Protein AF-0000000076760827 (afdb_homodimer)

Radius of gyration: 17.94 Å; Cα contacts (8 Å, |Δi|>4): 218; chains: 2; bounding box: 40×50×42 Å

Secondary structure (DSSP, 8-state):
-HHHHHHHHHHHHT--HHHHHHHHT--HHHHHHHHTTS-PPPHHHHHHHHHHHT--HHHHTT-----EEE-TT--HHHHHHHHHHHHHHHH-/-HHHHHHHHHHHHT--HHHHHHHHT--HHHHHHHHTTS-PPPHHHHHHHHHHHT--HHHHTTS----EEE-TT--HHHHHHHHHHHHHHHH-

Foldseek 3Di:
DLLCLLVVLCVVVVDALQVVCVLLVHHSVVNVCSNVVVDDDDPVSLVSVCVSSVHDSCSSVVNPPDDDDDPPPDDPVVVVVVVVVVVVVVVD/DLLCLLVVLCVVVVHALQVVCVLLVHHSVVNVCSNVVVDDDDPVSLVSVCVSSVFDSCSSVVVDVDTDHDPPPDDPVVVVVVVVVVVVVVVD

InterPro domains:
  IPR001387 Cro/C1-type, helix-turn-helix domain [PF01381] (6-60)
  IPR001387 Cro/C1-type, helix-turn-helix domain [PS50943] (6-60)
  IPR001387 Cro/C1-type, helix-turn-helix domain [SM00530] (5-60)
  IPR001387 Cro/C1-type, helix-turn-helix domain [cd00093] (4-60)
  IPR010982 Lambda repressor-like, DNA-binding domain superfamily [G3DSA:1.10.260.40] (1-63)
  IPR010982 Lambda repressor-like, DNA-binding domain superfamily [SSF47413] (2-65)

Solvent-accessible surface area (backbone atoms only — not comparable to full-atom values): 10083 Å² total; per-residue (Å²): 94,46,19,58,37,52,44,49,50,40,55,73,70,69,52,54,52,58,58,52,14,57,79,68,73,46,49,40,64,55,45,50,31,31,49,64,64,71,47,76,74,53,66,68,51,47,51,47,50,19,64,76,68,71,45,54,49,26,52,41,58,63,58,55,96,56,43,66,44,81,51,59,91,57,50,28,69,54,49,45,52,51,51,53,52,50,53,56,61,65,74,104,92,46,23,57,35,52,44,49,52,39,53,29,65,70,51,53,52,58,58,52,13,58,78,68,73,47,50,41,63,56,44,49,30,31,49,65,62,72,47,76,73,52,65,68,51,47,52,47,51,20,64,75,69,31,36,51,48,28,32,39,57,56,74,39,87,63,40,40,40,65,51,58,90,55,50,73,67,55,50,50,53,50,49,51,53,49,54,53,56,67,75,98

pLDDT: mean 93.83, std 5.13, range [68.88, 98.62]

Organism: NCBI:txid411473

Nearest PDB structures (foldseek):
  3jxc-assembly1_L  TM=9.108E-01  e=9.849E-05  Lederbergvirus P22
  1y7y-assembly1_A  TM=8.920E-01  e=2.776E-03  Aeromonas hydrophila
  6jq1-assembly1_A  TM=7.466E-01  e=1.843E-03  Deinococcus geothermalis DSM 11300
  2b5a-assembly1_A  TM=8.079E-01  e=6.305E-03  [Bacillus] caldolyticus
  3f52-assembly1_A  TM=7.668E-01  e=6.685E-03  Corynebacterium glutamicum

Sequence (184 aa):
MFDERIRELRHSLGINQVEFGKRLNVTKQCISNWENNNIMPSIDMLIRISKTFSVSADYLLGLENRQTLDVSGLSAEQILHLQALINDLKRNMFDERIRELRHSLGINQVEFGKRLNVTKQCISNWENNNIMPSIDMLIRISKTFSVSADYLLGLENRQTLDVSGLSAEQILHLQALINDLKRN

Structure (mmCIF, N/CA/C/O backbone):
data_AF-0000000076760827-model_v1
#
loop_
_entity.id
_entity.type
_entity.pdbx_description
1 polymer 'DNA-binding helix-turn-helix protein'
#
loop_
_atom_site.group_PDB
_atom_site.id
_atom_site.type_symbol
_atom_site.label_atom_id
_atom_site.label_alt_id
_atom_site.label_comp_id
_atom_site.label_asym_id
_atom_site.label_entity_id
_atom_site.label_seq_id
_atom_site.pdbx_PDB_ins_code
_atom_site.Cartn_x
_atom_site.Cartn_y
_atom_site.Cartn_z
_atom_site.occupancy
_atom_site.B_iso_or_equiv
_atom_site.auth_seq_id
_atom_site.auth_comp_id
_atom_site.auth_asym_id
_atom_site.auth_atom_id
_atom_site.pdbx_PDB_model_num
ATOM 1 N N . MET A 1 1 ? 1.204 -14.227 5.094 1 85.31 1 MET A N 1
ATOM 2 C CA . MET A 1 1 ? 0.351 -13.156 4.594 1 85.31 1 MET A CA 1
ATOM 3 C C . MET A 1 1 ? 0.282 -13.18 3.068 1 85.31 1 MET A C 1
ATOM 5 O O . MET A 1 1 ? -0.503 -13.93 2.49 1 85.31 1 MET A O 1
ATOM 9 N N . PHE A 1 2 ? 1.342 -12.812 2.23 1 95.12 2 PHE A N 1
ATOM 10 C CA . PHE A 1 2 ? 1.267 -12.828 0.773 1 95.12 2 PHE A CA 1
ATOM 11 C C . PHE A 1 2 ? 1.137 -14.258 0.254 1 95.12 2 PHE A C 1
ATOM 13 O O . PHE A 1 2 ? 0.352 -14.523 -0.659 1 95.12 2 PHE A O 1
ATOM 20 N N . ASP A 1 3 ? 1.844 -15.133 0.923 1 97.31 3 ASP A N 1
ATOM 21 C CA . ASP A 1 3 ? 1.882 -16.516 0.476 1 97.31 3 ASP A CA 1
ATOM 22 C C . ASP A 1 3 ? 0.491 -17.141 0.517 1 97.31 3 ASP A C 1
ATOM 24 O O . ASP A 1 3 ? 0.083 -17.828 -0.427 1 97.31 3 ASP A O 1
ATOM 28 N N . GLU A 1 4 ? -0.2 -16.891 1.572 1 96.81 4 GLU A N 1
ATOM 29 C CA . GLU A 1 4 ? -1.554 -17.406 1.722 1 96.81 4 GLU A CA 1
ATOM 30 C C . GLU A 1 4 ? -2.506 -16.781 0.707 1 96.81 4 GLU A C 1
ATOM 32 O O . GLU A 1 4 ? -3.32 -17.484 0.098 1 96.81 4 GLU A O 1
ATOM 37 N N . ARG A 1 5 ? -2.393 -15.531 0.449 1 97.12 5 ARG A N 1
ATOM 38 C CA . ARG A 1 5 ? -3.311 -14.797 -0.415 1 97.12 5 ARG A CA 1
ATOM 39 C C . ARG A 1 5 ? -3.119 -15.188 -1.876 1 97.12 5 ARG A C 1
ATOM 41 O O . ARG A 1 5 ? -4.094 -15.312 -2.623 1 97.12 5 ARG A O 1
ATOM 48 N N . ILE A 1 6 ? -1.844 -15.32 -2.242 1 98.12 6 ILE A N 1
ATOM 49 C CA . ILE A 1 6 ? -1.586 -15.68 -3.633 1 98.12 6 ILE A CA 1
ATOM 50 C C . ILE A 1 6 ? -2.088 -17.094 -3.898 1 98.12 6 ILE A C 1
ATOM 52 O O . ILE A 1 6 ? -2.574 -17.391 -4.992 1 98.12 6 ILE A O 1
ATOM 56 N N . ARG A 1 7 ? -1.907 -17.938 -2.902 1 98.06 7 ARG A N 1
ATOM 57 C CA . ARG A 1 7 ? -2.451 -19.281 -3.004 1 98.06 7 ARG A CA 1
ATOM 58 C C . ARG A 1 7 ? -3.973 -19.25 -3.121 1 98.06 7 ARG A C 1
ATOM 60 O O . ARG A 1 7 ? -4.547 -19.938 -3.975 1 98.06 7 ARG A O 1
ATOM 67 N N . GLU A 1 8 ? -4.566 -18.547 -2.289 1 97.88 8 GLU A N 1
ATOM 68 C CA . GLU A 1 8 ? -6.016 -18.391 -2.311 1 97.88 8 GLU A CA 1
ATOM 69 C C . GLU A 1 8 ? -6.496 -17.875 -3.662 1 97.88 8 GLU A C 1
ATOM 71 O O . GLU A 1 8 ? -7.508 -18.328 -4.191 1 97.88 8 GLU A O 1
ATOM 76 N N . LEU A 1 9 ? -5.805 -16.906 -4.184 1 97.75 9 LEU A N 1
ATOM 77 C CA . LEU A 1 9 ? -6.125 -16.344 -5.492 1 97.75 9 LEU A CA 1
ATOM 78 C C . LEU A 1 9 ? -6.055 -17.422 -6.574 1 97.75 9 LEU A C 1
ATOM 80 O O . LEU A 1 9 ? -6.996 -17.578 -7.355 1 97.75 9 LEU A O 1
ATOM 84 N N . ARG A 1 10 ? -4.957 -18.078 -6.527 1 98.38 10 ARG A N 1
ATOM 85 C CA . ARG A 1 10 ? -4.805 -19.141 -7.516 1 98.38 10 ARG A CA 1
ATOM 86 C C . ARG A 1 10 ? -5.934 -20.156 -7.402 1 98.38 10 ARG A C 1
ATOM 88 O O . ARG A 1 10 ? -6.512 -20.578 -8.414 1 98.38 10 ARG A O 1
ATOM 95 N N . HIS A 1 11 ? -6.262 -20.609 -6.152 1 98.25 11 HIS A N 1
ATOM 96 C CA . HIS A 1 11 ? -7.312 -21.578 -5.91 1 98.25 11 HIS A CA 1
ATOM 97 C C . HIS A 1 11 ? -8.672 -21.047 -6.344 1 98.25 11 HIS A C 1
ATOM 99 O O . HIS A 1 11 ? -9.492 -21.797 -6.887 1 98.25 11 HIS A O 1
ATOM 105 N N . SER A 1 12 ? -8.914 -19.859 -6.113 1 97.06 12 SER A N 1
ATOM 106 C CA . SER A 1 12 ? -10.188 -19.25 -6.492 1 97.06 12 SER A CA 1
ATOM 107 C C . SER A 1 12 ? -10.367 -19.266 -8.008 1 97.06 12 SER A C 1
ATOM 109 O O . SER A 1 12 ? -11.5 -19.25 -8.5 1 97.06 12 SER A O 1
ATOM 111 N N . LEU A 1 13 ? -9.305 -19.219 -8.734 1 96.69 13 LEU A N 1
ATOM 112 C CA . LEU A 1 13 ? -9.32 -19.234 -10.188 1 96.69 13 LEU A CA 1
ATOM 113 C C . LEU A 1 13 ? -9.445 -20.656 -10.719 1 96.69 13 LEU A C 1
ATOM 115 O O . LEU A 1 13 ? -9.68 -20.875 -11.906 1 96.69 13 LEU A O 1
ATOM 119 N N . GLY A 1 14 ? -9.18 -21.609 -9.805 1 97.94 14 GLY A N 1
ATOM 120 C CA . GLY A 1 14 ? -9.297 -23.016 -10.164 1 97.94 14 GLY A CA 1
ATOM 121 C C . GLY A 1 14 ? -8.172 -23.5 -11.047 1 97.94 14 GLY A C 1
ATOM 122 O O . GLY A 1 14 ? -8.359 -24.406 -11.859 1 97.94 14 GLY A O 1
ATOM 123 N N . ILE A 1 15 ? -7.055 -22.969 -10.969 1 98 15 ILE A N 1
ATOM 124 C CA . ILE A 1 15 ? -5.945 -23.344 -11.844 1 98 15 ILE A CA 1
ATOM 125 C C . ILE A 1 15 ? -4.781 -23.859 -11 1 98 15 ILE A C 1
ATOM 127 O O . ILE A 1 15 ? -4.75 -23.672 -9.781 1 98 15 ILE A O 1
ATOM 131 N N . ASN A 1 16 ? -3.84 -24.516 -11.672 1 98.31 16 ASN A N 1
ATOM 132 C CA . ASN A 1 16 ? -2.646 -25.016 -11 1 98.31 16 ASN A CA 1
ATOM 133 C C . ASN A 1 16 ? -1.491 -24.016 -11.094 1 98.31 16 ASN A C 1
ATOM 135 O O . ASN A 1 16 ? -1.636 -22.953 -11.688 1 98.31 16 ASN A O 1
ATOM 139 N N . GLN A 1 17 ? -0.414 -24.344 -10.492 1 98.56 17 GLN A N 1
ATOM 140 C CA . GLN A 1 17 ? 0.719 -23.422 -10.414 1 98.56 17 GLN A CA 1
ATOM 141 C C . GLN A 1 17 ? 1.321 -23.188 -11.797 1 98.56 17 GLN A C 1
ATOM 143 O O . GLN A 1 17 ? 1.802 -22.078 -12.086 1 98.56 17 GLN A O 1
ATOM 148 N N . VAL A 1 18 ? 1.362 -24.156 -12.641 1 98.56 18 VAL A N 1
ATOM 149 C CA . VAL A 1 18 ? 1.896 -24.031 -14 1 98.56 18 VAL A CA 1
ATOM 150 C C . VAL A 1 18 ? 1.068 -23.031 -14.789 1 98.56 18 VAL A C 1
ATOM 152 O O . VAL A 1 18 ? 1.618 -22.109 -15.414 1 98.56 18 VAL A O 1
ATOM 155 N N . GLU A 1 19 ? -0.231 -23.188 -14.711 1 98.44 19 GLU A N 1
ATOM 156 C CA . GLU A 1 19 ? -1.149 -22.281 -15.414 1 98.44 19 GLU A CA 1
ATOM 157 C C . GLU A 1 19 ? -1.063 -20.875 -14.859 1 98.44 19 GLU A C 1
ATOM 159 O O . GLU A 1 19 ? -1.078 -19.891 -15.617 1 98.44 19 GLU A O 1
ATOM 164 N N . PHE A 1 20 ? -1.029 -20.781 -13.57 1 98.62 20 PHE A N 1
ATOM 165 C CA . PHE A 1 20 ? -0.912 -19.484 -12.906 1 98.62 20 PHE A CA 1
ATOM 166 C C . PHE A 1 20 ? 0.347 -18.75 -13.359 1 98.62 20 PHE A C 1
ATOM 168 O O . PHE A 1 20 ? 0.3 -17.562 -13.68 1 98.62 20 PHE A O 1
ATOM 175 N N . GLY A 1 21 ? 1.464 -19.422 -13.367 1 98.56 21 GLY A N 1
ATOM 176 C CA . GLY A 1 21 ? 2.729 -18.859 -13.828 1 98.56 21 GLY A CA 1
ATOM 177 C C . GLY A 1 21 ? 2.672 -18.359 -15.258 1 98.56 21 GLY A C 1
ATOM 178 O O . GLY A 1 21 ? 3.201 -17.297 -15.57 1 98.56 21 GLY A O 1
ATOM 179 N N . LYS A 1 22 ? 2.021 -19.125 -16.109 1 98.31 22 LYS A N 1
ATOM 180 C CA . LYS A 1 22 ? 1.883 -18.75 -17.516 1 98.31 22 LYS A CA 1
ATOM 181 C C . LYS A 1 22 ? 1.175 -17.406 -17.656 1 98.31 22 LYS A C 1
ATOM 183 O O . LYS A 1 22 ? 1.569 -16.578 -18.469 1 98.31 22 LYS A O 1
ATOM 188 N N . ARG A 1 23 ? 0.181 -17.203 -16.844 1 97.81 23 ARG A N 1
ATOM 189 C CA . ARG A 1 23 ? -0.592 -15.969 -16.906 1 97.81 23 ARG A CA 1
ATOM 190 C C . ARG A 1 23 ? 0.248 -14.781 -16.469 1 97.81 23 ARG A C 1
ATOM 192 O O . ARG A 1 23 ? -0.014 -13.641 -16.859 1 97.81 23 ARG A O 1
ATOM 199 N N . LEU A 1 24 ? 1.214 -15.094 -15.688 1 98.19 24 LEU A N 1
ATOM 200 C CA . LEU A 1 24 ? 2.051 -14.031 -15.133 1 98.19 24 LEU A CA 1
ATOM 201 C C . LEU A 1 24 ? 3.42 -14.016 -15.805 1 98.19 24 LEU A C 1
ATOM 203 O O . LEU A 1 24 ? 4.262 -13.172 -15.484 1 98.19 24 LEU A O 1
ATOM 207 N N . ASN A 1 25 ? 3.643 -14.898 -16.656 1 98.25 25 ASN A N 1
ATOM 208 C CA . ASN A 1 25 ? 4.906 -15.055 -17.375 1 98.25 25 ASN A CA 1
ATOM 209 C C . ASN A 1 25 ? 6.059 -15.344 -16.422 1 98.25 25 ASN A C 1
ATOM 211 O O . ASN A 1 25 ? 7.102 -14.688 -16.484 1 98.25 25 ASN A O 1
ATOM 215 N N . VAL A 1 26 ? 5.805 -16.188 -15.516 1 98.19 26 VAL A N 1
ATOM 216 C CA . VAL A 1 26 ? 6.832 -16.688 -14.609 1 98.19 26 VAL A CA 1
ATOM 217 C C . VAL A 1 26 ? 6.742 -18.203 -14.523 1 98.19 26 VAL A C 1
ATOM 219 O O . VAL A 1 26 ? 5.785 -18.812 -15.023 1 98.19 26 VAL A O 1
ATOM 222 N N . THR A 1 27 ? 7.707 -18.797 -13.914 1 98.12 27 THR A N 1
ATOM 223 C CA . THR A 1 27 ? 7.773 -20.266 -13.82 1 98.12 27 THR A CA 1
ATOM 224 C C . THR A 1 27 ? 6.926 -2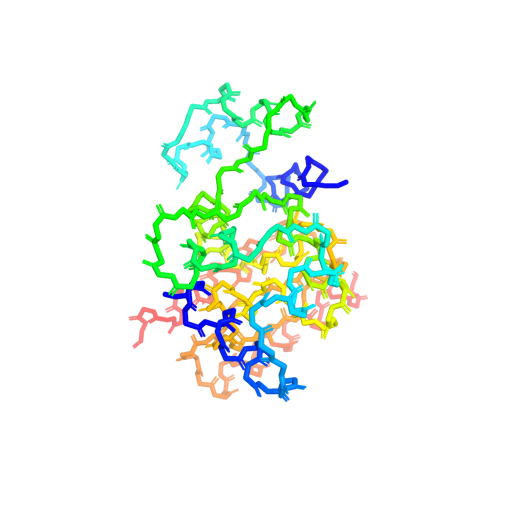0.766 -12.664 1 98.12 27 THR A C 1
ATOM 226 O O . THR A 1 27 ? 6.613 -20.016 -11.734 1 98.12 27 THR A O 1
ATOM 229 N N . LYS A 1 28 ? 6.605 -22.062 -12.742 1 98 28 LYS A N 1
ATOM 230 C CA . LYS A 1 28 ? 5.914 -22.719 -11.633 1 98 28 LYS A CA 1
ATOM 231 C C . LYS A 1 28 ? 6.73 -22.641 -10.352 1 98 28 LYS A C 1
ATOM 233 O O . LYS A 1 28 ? 6.172 -22.516 -9.258 1 98 28 LYS A O 1
ATOM 238 N N . GLN A 1 29 ? 8.023 -22.641 -10.547 1 98.25 29 GLN A N 1
ATOM 239 C CA . GLN A 1 29 ? 8.906 -22.562 -9.383 1 98.25 29 GLN A CA 1
ATOM 240 C C . GLN A 1 29 ? 8.734 -21.219 -8.672 1 98.25 29 GLN A C 1
ATOM 242 O O . GLN A 1 29 ? 8.766 -21.156 -7.438 1 98.25 29 GLN A O 1
ATOM 247 N N . CYS A 1 30 ? 8.633 -20.203 -9.461 1 98.12 30 CYS A N 1
ATOM 248 C CA . CYS A 1 30 ? 8.406 -18.891 -8.898 1 98.12 30 CYS A CA 1
ATOM 249 C C . CYS A 1 30 ? 7.121 -18.859 -8.078 1 98.12 30 CYS A C 1
ATOM 251 O O . CYS A 1 30 ? 7.117 -18.375 -6.941 1 98.12 30 CYS A O 1
ATOM 253 N N . ILE A 1 31 ? 6.086 -19.391 -8.609 1 98.38 31 ILE A N 1
ATOM 254 C CA . ILE A 1 31 ? 4.797 -19.453 -7.934 1 98.38 31 ILE A CA 1
ATOM 255 C C . ILE A 1 31 ? 4.934 -20.234 -6.633 1 98.38 31 ILE A C 1
ATOM 257 O O . ILE A 1 31 ? 4.477 -19.797 -5.578 1 98.38 31 ILE A O 1
ATOM 261 N N . SER A 1 32 ? 5.559 -21.359 -6.762 1 98.44 32 SER A N 1
ATOM 262 C CA . SER A 1 32 ? 5.762 -22.219 -5.602 1 98.44 32 SER A CA 1
ATOM 263 C C . SER A 1 32 ? 6.527 -21.5 -4.5 1 98.44 32 SER A C 1
ATOM 265 O O . SER A 1 32 ? 6.168 -21.578 -3.326 1 98.44 32 SER A O 1
ATOM 267 N N . ASN A 1 33 ? 7.551 -20.781 -4.914 1 98.25 33 ASN A N 1
ATOM 268 C CA . ASN A 1 33 ? 8.352 -20.047 -3.947 1 98.25 33 ASN A CA 1
ATOM 269 C C . ASN A 1 33 ? 7.523 -18.969 -3.248 1 98.25 33 ASN A C 1
ATOM 271 O O . ASN A 1 33 ? 7.688 -18.734 -2.049 1 98.25 33 ASN A O 1
ATOM 275 N N . TRP A 1 34 ? 6.699 -18.297 -3.994 1 97.94 34 TRP A N 1
ATOM 276 C CA . TRP A 1 34 ? 5.828 -17.281 -3.406 1 97.94 34 TRP A CA 1
ATOM 277 C C . TRP A 1 34 ? 4.855 -17.906 -2.416 1 97.94 34 TRP A C 1
ATOM 279 O O . TRP A 1 34 ? 4.719 -17.438 -1.283 1 97.94 34 TRP A O 1
ATOM 289 N N . GLU A 1 35 ? 4.285 -19.047 -2.791 1 98.06 35 GLU A N 1
ATOM 290 C CA . GLU A 1 35 ? 3.229 -19.672 -2.006 1 98.06 35 GLU A CA 1
ATOM 291 C C . GLU A 1 35 ? 3.791 -20.344 -0.757 1 98.06 35 GLU A C 1
ATOM 293 O O . GLU A 1 35 ? 3.062 -20.594 0.207 1 98.06 35 GLU A O 1
ATOM 298 N N . ASN A 1 36 ? 5.066 -20.562 -0.793 1 97.44 36 ASN A N 1
ATOM 299 C CA . ASN A 1 36 ? 5.715 -21.203 0.348 1 97.44 36 ASN A CA 1
ATOM 300 C C . ASN A 1 36 ? 6.5 -20.203 1.18 1 97.44 36 ASN A C 1
ATOM 302 O O . ASN A 1 36 ? 7.293 -20.578 2.043 1 97.44 36 ASN A O 1
ATOM 306 N N . ASN A 1 37 ? 6.395 -19.016 0.885 1 95.69 37 ASN A N 1
ATOM 307 C CA . ASN A 1 37 ? 7.016 -17.922 1.627 1 95.69 37 ASN A CA 1
ATOM 308 C C . ASN A 1 37 ? 8.539 -18.016 1.577 1 95.69 37 ASN A C 1
ATOM 310 O O . ASN A 1 37 ? 9.219 -17.656 2.545 1 95.69 37 ASN A O 1
ATOM 314 N N . ASN A 1 38 ? 9.047 -18.562 0.511 1 95.5 38 ASN A N 1
ATOM 315 C CA . ASN A 1 38 ? 10.492 -18.609 0.32 1 95.5 38 ASN A CA 1
ATOM 316 C C . ASN A 1 38 ? 11.031 -17.266 -0.165 1 95.5 38 ASN A C 1
ATOM 318 O O . ASN A 1 38 ? 12.117 -16.844 0.248 1 95.5 38 ASN A O 1
ATOM 322 N N . ILE A 1 39 ? 10.344 -16.641 -1.071 1 94 39 ILE A N 1
ATOM 323 C CA . ILE A 1 39 ? 10.711 -15.344 -1.609 1 94 39 ILE A CA 1
ATOM 324 C C . ILE A 1 39 ? 9.453 -14.477 -1.771 1 94 39 ILE A C 1
ATOM 326 O O . ILE A 1 39 ? 8.352 -15 -1.917 1 94 39 ILE A O 1
ATOM 330 N N . MET A 1 40 ? 9.703 -13.25 -1.719 1 95.56 40 MET A N 1
ATOM 331 C CA . MET A 1 40 ? 8.641 -12.297 -2.025 1 95.56 40 MET A CA 1
ATOM 332 C C . MET A 1 40 ? 8.766 -11.781 -3.455 1 95.56 40 MET A C 1
ATOM 334 O O . MET A 1 40 ? 9.875 -11.609 -3.959 1 95.56 40 MET A O 1
ATOM 338 N N . PRO A 1 41 ? 7.629 -11.539 -4.055 1 96.44 41 PRO A N 1
ATOM 339 C CA . PRO A 1 41 ? 7.75 -10.922 -5.371 1 96.44 41 PRO A CA 1
ATOM 340 C C . PRO A 1 41 ? 8.32 -9.5 -5.309 1 96.44 41 PRO A C 1
ATOM 342 O O . PRO A 1 41 ? 8.367 -8.898 -4.23 1 96.44 41 PRO A O 1
ATOM 345 N N . SER A 1 42 ? 8.758 -9.023 -6.477 1 94.44 42 SER A N 1
ATOM 346 C CA . SER A 1 42 ? 9.102 -7.613 -6.59 1 94.44 42 SER A CA 1
ATOM 347 C C . SER A 1 42 ? 7.848 -6.742 -6.586 1 94.44 42 SER A C 1
ATOM 349 O O . SER A 1 42 ? 6.738 -7.242 -6.785 1 94.44 42 SER A O 1
ATOM 351 N N . ILE A 1 43 ? 8.023 -5.477 -6.41 1 95.69 43 ILE A N 1
ATOM 352 C CA . ILE A 1 43 ? 6.918 -4.527 -6.469 1 95.69 43 ILE A CA 1
ATOM 353 C C . ILE A 1 43 ? 6.285 -4.562 -7.859 1 95.69 43 ILE A C 1
ATOM 355 O O . ILE A 1 43 ? 5.059 -4.566 -7.988 1 95.69 43 ILE A O 1
ATOM 359 N N . ASP A 1 44 ? 7.105 -4.637 -8.859 1 94.88 44 ASP A N 1
ATOM 360 C CA . ASP A 1 44 ? 6.594 -4.699 -10.227 1 94.88 44 ASP A CA 1
ATOM 361 C C . ASP A 1 44 ? 5.707 -5.926 -10.422 1 94.88 44 ASP A C 1
ATOM 363 O O . ASP A 1 44 ? 4.664 -5.848 -11.07 1 94.88 44 ASP A O 1
ATOM 367 N N . MET A 1 45 ? 6.164 -6.969 -9.875 1 96.81 45 MET A N 1
ATOM 368 C CA . MET A 1 45 ? 5.387 -8.203 -9.992 1 96.81 45 MET A CA 1
ATOM 369 C C . MET A 1 45 ? 4.082 -8.102 -9.211 1 96.81 45 MET A C 1
ATOM 371 O O . MET A 1 45 ? 3.041 -8.562 -9.664 1 96.81 45 MET A O 1
ATOM 375 N N . LEU A 1 46 ? 4.172 -7.543 -8.086 1 97.5 46 LEU A N 1
ATOM 376 C CA . LEU A 1 46 ? 2.971 -7.328 -7.285 1 97.5 46 LEU A CA 1
ATOM 377 C C . LEU A 1 46 ? 1.937 -6.523 -8.07 1 97.5 46 LEU A C 1
ATOM 379 O O . LEU A 1 46 ? 0.753 -6.867 -8.078 1 97.5 46 LEU A O 1
ATOM 383 N N . ILE A 1 47 ? 2.377 -5.496 -8.711 1 96.94 47 ILE A N 1
ATOM 384 C CA . ILE A 1 47 ? 1.513 -4.656 -9.531 1 96.94 47 ILE A CA 1
ATOM 385 C C . ILE A 1 47 ? 0.935 -5.473 -10.688 1 96.94 47 ILE A C 1
ATOM 387 O O . ILE A 1 47 ? -0.263 -5.398 -10.969 1 96.94 47 ILE A O 1
ATOM 391 N N . ARG A 1 48 ? 1.792 -6.234 -11.227 1 97.5 48 ARG A N 1
ATOM 392 C CA . ARG A 1 48 ? 1.357 -7.062 -12.344 1 97.5 48 ARG A CA 1
ATOM 393 C C . ARG A 1 48 ? 0.273 -8.047 -11.906 1 97.5 48 ARG A C 1
ATOM 395 O O . ARG A 1 48 ? -0.706 -8.258 -12.625 1 97.5 48 ARG A O 1
ATOM 402 N N . ILE A 1 49 ? 0.498 -8.68 -10.82 1 98.25 49 ILE A N 1
ATOM 403 C CA . ILE A 1 49 ? -0.491 -9.609 -10.297 1 98.25 49 ILE A CA 1
ATOM 404 C C . ILE A 1 49 ? -1.816 -8.891 -10.062 1 98.25 49 ILE A C 1
ATOM 406 O O . ILE A 1 49 ? -2.873 -9.375 -10.477 1 98.25 49 ILE A O 1
ATOM 410 N N . SER A 1 50 ? -1.74 -7.801 -9.43 1 97.5 50 SER A N 1
ATOM 411 C CA . SER A 1 50 ? -2.922 -7.004 -9.117 1 97.5 50 SER A CA 1
ATOM 412 C C . SER A 1 50 ? -3.711 -6.672 -10.383 1 97.5 50 SER A C 1
ATOM 414 O O . SER A 1 50 ? -4.918 -6.902 -10.445 1 97.5 50 SER A O 1
ATOM 416 N N . LYS A 1 51 ? -3.045 -6.27 -11.375 1 97.12 51 LYS A N 1
ATOM 417 C CA . LYS A 1 51 ? -3.682 -5.852 -12.625 1 97.12 51 LYS A CA 1
ATOM 418 C C . LYS A 1 51 ? -4.211 -7.051 -13.398 1 97.12 51 LYS A C 1
ATOM 420 O O . LYS A 1 51 ? -5.328 -7.02 -13.922 1 97.12 51 LYS A O 1
ATOM 425 N N . THR A 1 52 ? -3.391 -8.055 -13.414 1 97.69 52 THR A N 1
ATOM 426 C CA . THR A 1 52 ? -3.725 -9.227 -14.219 1 97.69 52 THR A CA 1
ATOM 427 C C . THR A 1 52 ? -4.996 -9.891 -13.695 1 97.69 52 THR A C 1
ATOM 429 O O . THR A 1 52 ? -5.828 -10.352 -14.477 1 97.69 52 THR A O 1
ATOM 432 N N . PHE A 1 53 ? -5.145 -9.883 -12.406 1 97.75 53 PHE A N 1
ATOM 433 C CA . PHE A 1 53 ? -6.234 -10.664 -11.836 1 97.75 53 PHE A CA 1
ATOM 434 C C . PHE A 1 53 ? -7.277 -9.758 -11.203 1 97.75 53 PHE A C 1
ATOM 436 O O . PHE A 1 53 ? -8.219 -10.234 -10.562 1 97.75 53 PHE A O 1
ATOM 443 N N . SER A 1 54 ? -7.09 -8.477 -11.328 1 96.62 54 SER A N 1
ATOM 444 C CA . SER A 1 54 ? -8.039 -7.473 -10.859 1 96.62 54 SER A CA 1
ATOM 445 C C . SER A 1 54 ? -8.281 -7.605 -9.359 1 96.62 54 SER A C 1
ATOM 447 O O . SER A 1 54 ? -9.43 -7.641 -8.914 1 96.62 54 SER A O 1
ATOM 449 N N . VAL A 1 55 ? -7.254 -7.691 -8.633 1 96 55 VAL A N 1
ATOM 450 C CA . VAL A 1 55 ? -7.273 -7.668 -7.172 1 96 55 VAL A CA 1
ATOM 451 C C . 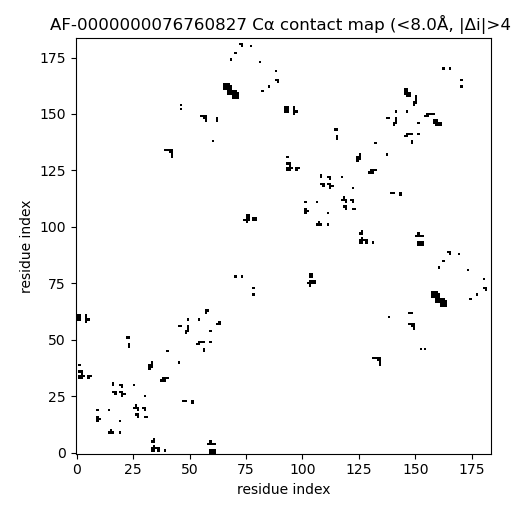VAL A 1 55 ? -6.414 -6.516 -6.66 1 96 55 VAL A C 1
ATOM 453 O O . VAL A 1 55 ? -5.535 -6.027 -7.375 1 96 55 VAL A O 1
ATOM 456 N N . SER A 1 56 ? -6.707 -6.086 -5.469 1 94.81 56 SER A N 1
ATOM 457 C CA . SER A 1 56 ? -5.93 -4.977 -4.926 1 94.81 56 SER A CA 1
ATOM 458 C C . SER A 1 56 ? -4.602 -5.461 -4.359 1 94.81 56 SER A C 1
ATOM 460 O O . SER A 1 56 ? -4.473 -6.621 -3.969 1 94.81 56 SER A O 1
ATOM 462 N N . ALA A 1 57 ? -3.656 -4.637 -4.438 1 96.31 57 ALA A N 1
ATOM 463 C CA . ALA A 1 57 ? -2.41 -4.93 -3.734 1 96.31 57 ALA A CA 1
ATOM 464 C C . ALA A 1 57 ? -2.656 -5.133 -2.242 1 96.31 57 ALA A C 1
ATOM 466 O O . ALA A 1 57 ? -1.998 -5.957 -1.604 1 96.31 57 ALA A O 1
ATOM 467 N N . ASP A 1 58 ? -3.572 -4.426 -1.726 1 95.75 58 ASP A N 1
ATOM 468 C CA . ASP A 1 58 ? -3.916 -4.562 -0.314 1 95.75 58 ASP A CA 1
ATOM 469 C C . ASP A 1 58 ? -4.402 -5.977 -0.001 1 95.75 58 ASP A C 1
ATOM 471 O O . ASP A 1 58 ? -4.039 -6.547 1.028 1 95.75 58 ASP A O 1
ATOM 475 N N . TYR A 1 59 ? -5.227 -6.492 -0.829 1 94.69 59 TYR A N 1
ATOM 476 C CA . TYR A 1 59 ? -5.676 -7.871 -0.667 1 94.69 59 TYR A CA 1
ATOM 477 C C . TYR A 1 59 ? -4.492 -8.828 -0.641 1 94.69 59 TYR A C 1
ATOM 479 O O . TYR A 1 59 ? -4.367 -9.648 0.273 1 94.69 59 TYR A O 1
ATOM 487 N N . LEU A 1 60 ? -3.59 -8.664 -1.616 1 97.19 60 LEU A N 1
ATOM 488 C CA . LEU A 1 60 ? -2.457 -9.57 -1.771 1 97.19 60 LEU A CA 1
ATOM 489 C C . LEU A 1 60 ? -1.525 -9.484 -0.565 1 97.19 60 LEU A C 1
ATOM 491 O O . LEU A 1 60 ? -0.904 -10.484 -0.184 1 97.19 60 LEU A O 1
ATOM 495 N N . LEU A 1 61 ? -1.545 -8.312 0.037 1 96.25 61 LEU A N 1
ATOM 496 C CA . LEU A 1 61 ? -0.606 -8.078 1.13 1 96.25 61 LEU A CA 1
ATOM 497 C C . LEU A 1 61 ? -1.295 -8.242 2.48 1 96.25 61 LEU A C 1
ATOM 499 O O . LEU A 1 61 ? -0.694 -7.977 3.525 1 96.25 61 LEU A O 1
ATOM 503 N N . GLY A 1 62 ? -2.537 -8.562 2.451 1 92.31 62 GLY A N 1
ATOM 504 C CA . GLY A 1 62 ? -3.27 -8.789 3.688 1 92.31 62 GLY A CA 1
ATOM 505 C C . GLY A 1 62 ? -3.588 -7.5 4.43 1 92.31 62 GLY A C 1
ATOM 506 O O . GLY A 1 62 ? -3.641 -7.484 5.66 1 92.31 62 GLY A O 1
ATOM 507 N N . LEU A 1 63 ? -3.762 -6.449 3.672 1 91.06 63 LEU A N 1
ATOM 508 C CA . LEU A 1 63 ? -3.98 -5.133 4.266 1 91.06 63 LEU A CA 1
ATOM 509 C C . LEU A 1 63 ? -5.441 -4.715 4.137 1 91.06 63 LEU A C 1
ATOM 511 O O . LEU A 1 63 ? -5.801 -3.588 4.48 1 91.06 63 LEU A O 1
ATOM 515 N N . GLU A 1 64 ? -6.344 -5.484 3.598 1 81.38 64 GLU A N 1
ATOM 516 C CA . GLU A 1 64 ? -7.715 -5.102 3.264 1 81.38 64 GLU A CA 1
ATOM 517 C C . GLU A 1 64 ? -8.578 -4.984 4.52 1 81.38 64 GLU A C 1
ATOM 519 O O . GLU A 1 64 ? -9.555 -4.234 4.539 1 81.38 64 GLU A O 1
ATOM 524 N N . ASN A 1 65 ? -8.367 -5.531 5.559 1 75.56 65 ASN A N 1
ATOM 525 C CA . ASN A 1 65 ? -9.328 -5.578 6.66 1 75.56 65 ASN A CA 1
ATOM 526 C C . ASN A 1 65 ? -9.359 -4.254 7.426 1 75.56 65 ASN A C 1
ATOM 528 O O . ASN A 1 65 ? -9.461 -4.246 8.648 1 75.56 65 ASN A O 1
ATOM 532 N N . ARG A 1 66 ? -9.438 -3.168 6.496 1 81.56 66 ARG A N 1
ATOM 533 C CA . ARG A 1 66 ? -9.453 -1.861 7.145 1 81.56 66 ARG A CA 1
ATOM 534 C C . ARG A 1 66 ? -10.656 -1.039 6.684 1 81.56 66 ARG A C 1
ATOM 536 O O . ARG A 1 66 ? -11.039 -1.092 5.512 1 81.56 66 ARG A O 1
ATOM 543 N N . GLN A 1 67 ? -11.352 -0.408 7.656 1 87 67 GLN A N 1
ATOM 544 C CA . GLN A 1 67 ? -12.32 0.626 7.316 1 87 67 GLN A CA 1
ATOM 545 C C . GLN A 1 67 ? -11.633 1.957 7.031 1 87 67 GLN A C 1
ATOM 547 O O . GLN A 1 67 ? -10.75 2.381 7.781 1 87 67 GLN A O 1
ATOM 552 N N . THR A 1 68 ? -12.023 2.533 5.848 1 91.88 68 THR A N 1
ATOM 553 C CA . THR A 1 68 ? -11.297 3.74 5.469 1 91.88 68 THR A CA 1
ATOM 554 C C . THR A 1 68 ? -12.266 4.863 5.109 1 91.88 68 THR A C 1
ATOM 556 O O . THR A 1 68 ? -13.43 4.609 4.805 1 91.88 68 THR A O 1
ATOM 559 N N . LEU A 1 69 ? -11.844 6.02 5.254 1 92.44 69 LEU A N 1
ATOM 560 C CA . LEU A 1 69 ? -12.523 7.215 4.77 1 92.44 69 LEU A CA 1
ATOM 561 C C . LEU A 1 69 ? -11.742 7.863 3.629 1 92.44 69 LEU A C 1
ATOM 563 O O . LEU A 1 69 ? -10.508 7.93 3.676 1 92.44 69 LEU A O 1
ATOM 567 N N . ASP A 1 70 ? -12.469 8.266 2.629 1 91.69 70 ASP A N 1
ATOM 568 C CA . ASP A 1 70 ? -11.859 8.938 1.486 1 91.69 70 ASP A CA 1
ATOM 569 C C . ASP A 1 70 ? -11.516 10.383 1.822 1 91.69 70 ASP A C 1
ATOM 571 O O . ASP A 1 70 ? -12.406 11.195 2.086 1 91.69 70 ASP A O 1
ATOM 575 N N . VAL A 1 71 ? -10.266 10.734 1.687 1 90.44 71 VAL A N 1
ATOM 576 C CA . VAL A 1 71 ? -9.828 12.078 2.041 1 90.44 71 VAL A CA 1
ATOM 577 C C . VAL A 1 71 ? -9.203 12.758 0.827 1 90.44 71 VAL A C 1
ATOM 579 O O . VAL A 1 71 ? -8.398 13.688 0.971 1 90.44 71 VAL A O 1
ATOM 582 N N . SER A 1 72 ? -9.492 12.219 -0.318 1 87.44 72 SER A N 1
ATOM 583 C CA . SER A 1 72 ? -8.977 12.836 -1.538 1 87.44 72 SER A CA 1
ATOM 584 C C . SER A 1 72 ? -9.391 14.297 -1.636 1 87.44 72 SER A C 1
ATOM 586 O O . SER A 1 72 ? -10.523 14.656 -1.302 1 87.44 72 SER A O 1
ATOM 588 N N . GLY A 1 73 ? -8.469 15.117 -2.164 1 85 73 GLY A N 1
ATOM 589 C CA . GLY A 1 73 ? -8.789 16.516 -2.371 1 85 73 GLY A CA 1
ATOM 590 C C . GLY A 1 73 ? -8.492 17.391 -1.163 1 85 73 GLY A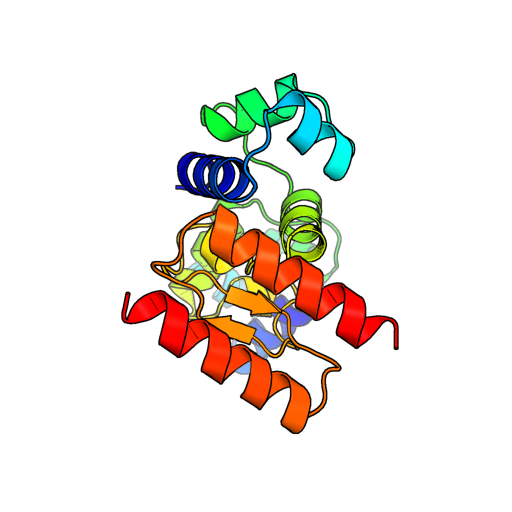 C 1
ATOM 591 O O . GLY A 1 73 ? -8.578 18.609 -1.237 1 85 73 GLY A O 1
ATOM 592 N N . LEU A 1 74 ? -8.273 16.812 -0.07 1 88.25 74 LEU A N 1
ATOM 593 C CA . LEU A 1 74 ? -7.918 17.562 1.128 1 88.25 74 LEU A CA 1
ATOM 594 C C . LEU A 1 74 ? -6.438 17.922 1.12 1 88.25 74 LEU A C 1
ATOM 596 O O . LEU A 1 74 ? -5.629 17.234 0.499 1 88.25 74 LEU A O 1
ATOM 600 N N . SER A 1 75 ? -6.258 19.031 1.798 1 84.62 75 SER A N 1
ATOM 601 C CA . SER A 1 75 ? -4.863 19.453 1.929 1 84.62 75 SER A CA 1
ATOM 602 C C . SER A 1 75 ? -4.125 18.578 2.943 1 84.62 75 SER A C 1
ATOM 604 O O . SER A 1 75 ? -4.75 17.906 3.764 1 84.62 75 SER A O 1
ATOM 606 N N . ALA A 1 76 ? -2.814 18.719 2.881 1 82 76 ALA A N 1
ATOM 607 C CA . ALA A 1 76 ? -1.974 17.969 3.809 1 82 76 ALA A CA 1
ATOM 608 C C . ALA A 1 76 ? -2.307 18.312 5.254 1 82 76 ALA A C 1
ATOM 610 O O . ALA A 1 76 ? -2.33 17.438 6.121 1 82 76 ALA A O 1
ATOM 611 N N . GLU A 1 77 ? -2.506 19.578 5.449 1 86.12 77 GLU A N 1
ATOM 612 C CA . GLU A 1 77 ? -2.816 20.047 6.793 1 86.12 77 GLU A CA 1
ATOM 613 C C . GLU A 1 77 ? -4.133 19.469 7.293 1 86.12 77 GLU A C 1
ATOM 615 O O . GLU A 1 77 ? -4.242 19.062 8.453 1 86.12 77 GLU A O 1
ATOM 620 N N . GLN A 1 78 ? -5.047 19.406 6.426 1 90.38 78 GLN A N 1
ATOM 621 C CA . GLN A 1 78 ? -6.355 18.859 6.762 1 90.38 78 GLN A CA 1
ATOM 622 C C . GLN A 1 78 ? -6.262 17.375 7.082 1 90.38 78 GLN A C 1
ATOM 624 O O . GLN A 1 78 ? -6.848 16.906 8.062 1 90.38 78 GLN A O 1
ATOM 629 N N . ILE A 1 79 ? -5.484 16.656 6.359 1 87.75 79 ILE A N 1
ATOM 630 C CA . ILE A 1 79 ? -5.32 15.219 6.543 1 87.75 79 ILE A CA 1
ATOM 631 C C . ILE A 1 79 ? -4.625 14.945 7.875 1 87.75 79 ILE A C 1
ATOM 633 O O . ILE A 1 79 ? -5.023 14.039 8.617 1 87.75 79 ILE A O 1
ATOM 637 N N . LEU A 1 80 ? -3.676 15.727 8.117 1 84.44 80 LEU A N 1
ATOM 638 C CA . LEU A 1 80 ? -2.943 15.586 9.367 1 84.44 80 LEU A CA 1
ATOM 639 C C . LEU A 1 80 ? -3.863 15.805 10.562 1 84.44 80 LEU A C 1
ATOM 641 O O . LEU A 1 80 ? -3.748 15.117 11.578 1 84.44 80 LEU A O 1
ATOM 645 N N . HIS A 1 81 ? -4.645 16.797 10.414 1 90.62 81 HIS A N 1
ATOM 646 C CA . HIS A 1 81 ? -5.59 17.078 11.484 1 90.62 81 HIS A CA 1
ATOM 647 C C . HIS A 1 81 ? -6.547 15.906 11.703 1 90.62 81 HIS A C 1
ATOM 649 O O . HIS A 1 81 ? -6.812 15.523 12.844 1 90.62 81 HIS A O 1
ATOM 655 N N . LEU A 1 82 ? -7.035 15.383 10.648 1 92.38 82 LEU A N 1
ATOM 656 C CA . LEU A 1 82 ? -7.934 14.234 10.734 1 92.38 82 LEU A CA 1
ATOM 657 C C . LEU A 1 82 ? -7.223 13.023 11.336 1 92.38 82 LEU A C 1
ATOM 659 O O . LEU A 1 82 ? -7.797 12.305 12.156 1 92.38 82 LEU A O 1
ATOM 663 N N . GLN A 1 83 ? -6.039 12.797 10.93 1 88.19 83 GLN A N 1
ATOM 664 C CA . GLN A 1 83 ? -5.254 11.68 11.453 1 88.19 83 GLN A CA 1
ATOM 665 C C . GLN A 1 83 ? -5.051 11.812 12.961 1 88.19 83 GLN A C 1
ATOM 667 O O . GLN A 1 83 ? -5.109 10.82 13.688 1 88.19 83 GLN A O 1
ATOM 672 N N . ALA A 1 84 ? -4.723 12.992 13.336 1 89 84 ALA A N 1
ATOM 673 C CA . ALA 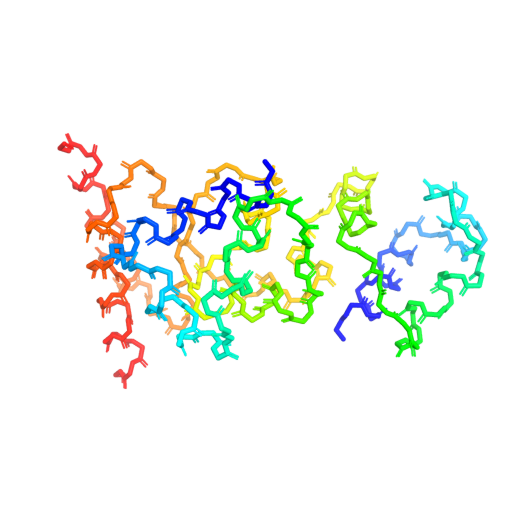A 1 84 ? -4.559 13.25 14.766 1 89 84 ALA A CA 1
ATOM 674 C C . ALA A 1 84 ? -5.84 12.945 15.531 1 89 84 ALA A C 1
ATOM 676 O O . ALA A 1 84 ? -5.801 12.367 16.609 1 89 84 ALA A O 1
ATOM 677 N N . LEU A 1 85 ? -6.945 13.328 15.008 1 93.25 85 LEU A N 1
ATOM 678 C CA . LEU A 1 85 ? -8.242 13.055 15.617 1 93.25 85 LEU A CA 1
ATOM 679 C C . LEU A 1 85 ? -8.492 11.547 15.703 1 93.25 85 LEU A C 1
ATOM 681 O O . LEU A 1 85 ? -8.961 11.055 16.719 1 93.25 85 LEU A O 1
ATOM 685 N N . ILE A 1 86 ? -8.188 10.922 14.695 1 92.88 86 ILE A N 1
ATOM 686 C CA . ILE A 1 86 ? -8.383 9.477 14.633 1 92.88 86 ILE A CA 1
ATOM 687 C C . ILE A 1 86 ? -7.535 8.797 15.703 1 92.88 86 ILE A C 1
ATOM 689 O O . ILE A 1 86 ? -8.016 7.91 16.422 1 92.88 86 ILE A O 1
ATOM 693 N N . ASN A 1 87 ? -6.258 9.156 15.852 1 89.69 87 ASN A N 1
ATOM 694 C CA . ASN A 1 87 ? -5.367 8.578 16.844 1 89.69 87 ASN A CA 1
ATOM 695 C C . ASN A 1 87 ? -5.898 8.781 18.266 1 89.69 87 ASN A C 1
ATOM 697 O O . ASN A 1 87 ? -5.785 7.895 19.109 1 89.69 87 ASN A O 1
ATOM 701 N N . ASP A 1 88 ? -6.395 9.922 18.453 1 92.56 88 ASP A N 1
ATOM 702 C CA . ASP A 1 88 ? -6.977 10.227 19.766 1 92.56 88 ASP A CA 1
ATOM 703 C C . ASP A 1 88 ? -8.195 9.344 20.047 1 92.56 88 ASP A C 1
ATOM 705 O O . ASP A 1 88 ? -8.391 8.898 21.172 1 92.56 88 ASP A O 1
ATOM 709 N N . LEU A 1 89 ? -8.992 9.125 19.047 1 92.56 89 LEU A N 1
ATOM 710 C CA . LEU A 1 89 ? -10.203 8.312 19.188 1 92.56 89 LEU A CA 1
ATOM 711 C C . LEU A 1 89 ? -9.852 6.848 19.422 1 92.56 89 LEU A C 1
ATOM 713 O O . LEU A 1 89 ? -10.57 6.129 20.109 1 92.56 89 LEU A O 1
ATOM 717 N N . LYS A 1 90 ? -8.812 6.414 18.797 1 87.38 90 LYS A N 1
ATOM 718 C CA . LYS A 1 90 ? -8.406 5.016 18.922 1 87.38 90 LYS A CA 1
ATOM 719 C C . LYS A 1 90 ? -7.773 4.746 20.297 1 87.38 90 LYS A C 1
ATOM 721 O O . LYS A 1 90 ? -7.777 3.607 20.766 1 87.38 90 LYS A O 1
ATOM 726 N N . ARG A 1 91 ? -7.145 5.633 20.906 1 85.75 91 ARG A N 1
ATOM 727 C CA . ARG A 1 91 ? -6.496 5.48 22.203 1 85.75 91 ARG A CA 1
ATOM 728 C C . ARG A 1 91 ? -7.523 5.426 23.328 1 85.75 91 ARG A C 1
ATOM 730 O O . ARG A 1 91 ? -7.258 4.867 24.391 1 85.75 91 ARG A O 1
ATOM 737 N N . ASN A 1 92 ? -8.625 6.004 23.031 1 69.75 92 ASN A N 1
ATOM 738 C CA . ASN A 1 92 ? -9.672 5.961 24.047 1 69.75 92 ASN A CA 1
ATOM 739 C C . ASN A 1 92 ? -10.578 4.746 23.875 1 69.75 92 ASN A C 1
ATOM 741 O O . ASN A 1 92 ? -11.008 4.137 24.859 1 69.75 92 ASN A O 1
ATOM 745 N N . MET B 1 1 ? 4.262 7.254 -10.617 1 86.06 1 MET B N 1
ATOM 746 C CA . MET B 1 1 ? 4.363 5.922 -10.031 1 86.06 1 MET B CA 1
ATOM 747 C C . MET B 1 1 ? 4.633 6.008 -8.531 1 86.06 1 MET B C 1
ATOM 749 O O . MET B 1 1 ? 4.367 7.039 -7.91 1 86.06 1 MET B O 1
ATOM 753 N N . PHE B 1 2 ? 5.316 5.051 -7.727 1 94.56 2 PHE B N 1
ATOM 754 C CA . PHE B 1 2 ? 5.598 5.035 -6.297 1 94.56 2 PHE B CA 1
ATOM 755 C C . PHE B 1 2 ? 6.328 6.305 -5.875 1 94.56 2 PHE B C 1
ATOM 757 O O . PHE B 1 2 ? 6.016 6.891 -4.836 1 94.56 2 PHE B O 1
ATOM 764 N N . ASP B 1 3 ? 7.219 6.754 -6.758 1 96.81 3 ASP B N 1
ATOM 765 C CA . ASP B 1 3 ? 8.055 7.902 -6.422 1 96.81 3 ASP B CA 1
ATOM 766 C C . ASP B 1 3 ? 7.211 9.156 -6.223 1 96.81 3 ASP B C 1
ATOM 768 O O . ASP B 1 3 ? 7.418 9.906 -5.266 1 96.81 3 ASP B O 1
ATOM 772 N N . GLU B 1 4 ? 6.27 9.336 -7.086 1 94.94 4 GLU B N 1
ATOM 773 C CA . GLU B 1 4 ? 5.387 10.492 -7 1 94.94 4 GLU B CA 1
ATOM 774 C C . GLU B 1 4 ? 4.473 10.406 -5.777 1 94.94 4 GLU B C 1
ATOM 776 O O . GLU B 1 4 ? 4.273 11.391 -5.07 1 94.94 4 GLU B O 1
ATOM 781 N N . ARG B 1 5 ? 4 9.242 -5.473 1 94.88 5 ARG B N 1
ATOM 782 C CA . ARG B 1 5 ? 3.029 9.047 -4.402 1 94.88 5 ARG B CA 1
ATOM 783 C C . ARG B 1 5 ? 3.686 9.203 -3.033 1 94.88 5 ARG B C 1
ATOM 785 O O . ARG B 1 5 ? 3.094 9.781 -2.117 1 94.88 5 ARG B O 1
ATOM 792 N N . ILE B 1 6 ? 4.875 8.672 -2.928 1 96.5 6 ILE B N 1
ATOM 793 C CA . ILE B 1 6 ? 5.559 8.773 -1.644 1 96.5 6 ILE B CA 1
ATOM 794 C C . ILE B 1 6 ? 5.918 10.234 -1.367 1 96.5 6 ILE B C 1
ATOM 796 O O . ILE B 1 6 ? 5.902 10.672 -0.216 1 96.5 6 ILE B O 1
ATOM 800 N N . ARG B 1 7 ? 6.293 10.914 -2.434 1 95.69 7 ARG B N 1
ATOM 801 C CA . ARG B 1 7 ? 6.543 12.352 -2.305 1 95.69 7 ARG B CA 1
ATOM 802 C C . ARG B 1 7 ? 5.277 13.094 -1.886 1 95.69 7 ARG B C 1
ATOM 804 O O . ARG B 1 7 ? 5.316 13.93 -0.982 1 95.69 7 ARG B O 1
ATOM 811 N N . GLU B 1 8 ? 4.227 12.805 -2.566 1 91.81 8 GLU B N 1
ATOM 812 C CA . GLU B 1 8 ? 2.939 13.414 -2.252 1 91.81 8 GLU B CA 1
ATOM 813 C C . GLU B 1 8 ? 2.543 13.148 -0.803 1 91.81 8 GLU B C 1
ATOM 815 O O . GLU B 1 8 ? 2.049 14.047 -0.115 1 91.81 8 GLU B O 1
ATOM 820 N N . LEU B 1 9 ? 2.697 11.938 -0.362 1 91.12 9 LEU B N 1
ATOM 821 C CA . LEU B 1 9 ? 2.41 11.57 1.019 1 91.12 9 LEU B CA 1
ATOM 822 C C . LEU B 1 9 ? 3.238 12.398 1.99 1 91.12 9 LEU B C 1
ATOM 824 O O . LEU B 1 9 ? 2.699 12.977 2.936 1 91.12 9 LEU B O 1
ATOM 828 N N . ARG B 1 10 ? 4.52 12.445 1.697 1 94.06 10 ARG B N 1
ATOM 829 C CA . ARG B 1 10 ? 5.395 13.219 2.572 1 94.06 10 ARG B CA 1
ATOM 830 C C . ARG B 1 10 ? 4.945 14.68 2.641 1 94.06 10 ARG B C 1
ATOM 832 O O . ARG B 1 10 ? 4.895 15.266 3.723 1 94.06 10 ARG B O 1
ATOM 839 N N . HIS B 1 11 ? 4.637 15.25 1.477 1 91.12 11 HIS B N 1
ATOM 840 C CA . HIS B 1 11 ? 4.203 16.641 1.406 1 91.12 11 HIS B CA 1
ATOM 841 C C . HIS B 1 11 ? 2.889 16.844 2.148 1 91.12 11 HIS B C 1
ATOM 843 O O . HIS B 1 11 ? 2.695 17.875 2.805 1 91.12 11 HIS B O 1
ATOM 849 N N . SER B 1 12 ? 2.029 15.938 2.049 1 84.5 12 SER B N 1
ATOM 850 C CA . SER B 1 12 ? 0.737 16.047 2.717 1 84.5 12 SER B CA 1
ATOM 851 C C . SER B 1 12 ? 0.897 16.047 4.234 1 84.5 12 SER B C 1
ATOM 853 O O . SER B 1 12 ? 0.027 16.547 4.953 1 84.5 12 SER B O 1
ATOM 855 N N . LEU B 1 13 ? 1.932 15.445 4.699 1 85.62 13 LEU B N 1
ATOM 856 C CA . LEU B 1 13 ? 2.223 15.383 6.125 1 85.62 13 LEU B CA 1
ATOM 857 C C . LEU B 1 13 ? 2.949 16.641 6.586 1 85.62 13 LEU B C 1
ATOM 859 O O . LEU B 1 13 ? 3.104 16.875 7.785 1 85.62 13 LEU B O 1
ATOM 863 N N . GLY B 1 14 ? 3.457 17.391 5.605 1 88.38 14 GLY B N 1
ATOM 864 C CA . GLY B 1 14 ? 4.145 18.625 5.91 1 88.38 14 GLY B CA 1
ATOM 865 C C . GLY B 1 14 ? 5.523 18.422 6.512 1 88.38 14 GLY B C 1
ATOM 866 O O . GLY B 1 14 ? 5.996 19.25 7.293 1 88.38 14 GLY B O 1
ATOM 867 N N . ILE B 1 15 ? 6.113 17.391 6.18 1 92.5 15 ILE B N 1
ATOM 868 C CA . ILE B 1 15 ? 7.402 17.078 6.789 1 92.5 15 ILE B CA 1
ATOM 869 C C . ILE B 1 15 ? 8.477 16.984 5.707 1 92.5 15 ILE B C 1
ATOM 871 O O . ILE B 1 15 ? 8.164 16.891 4.516 1 92.5 15 ILE B O 1
ATOM 875 N N . ASN B 1 16 ? 9.742 17.062 6.148 1 97 16 ASN B N 1
ATOM 876 C CA . ASN B 1 16 ? 10.852 16.922 5.215 1 97 16 ASN B CA 1
ATOM 877 C C . ASN B 1 16 ? 11.336 15.477 5.133 1 97 16 ASN B C 1
ATOM 879 O O . ASN B 1 16 ? 10.797 14.602 5.805 1 97 16 ASN B O 1
ATOM 883 N N . GLN B 1 17 ? 12.312 15.242 4.305 1 98.12 17 GLN B N 1
ATOM 884 C CA . GLN B 1 17 ? 12.781 13.875 4.059 1 98.12 17 GLN B CA 1
ATOM 885 C C . GLN B 1 17 ? 13.438 13.289 5.305 1 98.12 17 GLN B C 1
ATOM 887 O O . GLN B 1 17 ? 13.344 12.086 5.547 1 98.12 17 GLN B O 1
ATOM 892 N N . VAL B 1 18 ? 14.109 14.07 6.051 1 98.31 18 VAL B N 1
ATOM 893 C CA . VAL B 1 18 ? 14.766 13.625 7.277 1 98.31 18 VAL B CA 1
ATOM 894 C C . VAL B 1 18 ? 13.719 13.148 8.281 1 98.31 18 VAL B C 1
ATOM 896 O O . VAL B 1 18 ? 13.836 12.055 8.836 1 98.31 18 VAL B O 1
ATOM 899 N N . GLU B 1 19 ? 12.695 13.953 8.438 1 97.31 19 GLU B N 1
ATOM 900 C CA . GLU B 1 19 ? 11.609 13.617 9.359 1 97.31 19 GLU B CA 1
ATOM 901 C C . GLU B 1 19 ? 10.844 12.391 8.883 1 97.31 19 GLU B C 1
ATOM 903 O O . GLU B 1 19 ? 10.484 11.523 9.688 1 97.31 19 GLU B O 1
ATOM 908 N N . PHE B 1 20 ? 10.586 12.336 7.617 1 97.56 20 PHE B N 1
ATOM 909 C CA . PHE B 1 20 ? 9.898 11.195 7.016 1 97.56 20 PHE B CA 1
ATOM 910 C C . PHE B 1 20 ? 10.664 9.906 7.262 1 97.56 20 PHE B C 1
ATOM 912 O O . PHE B 1 20 ? 10.086 8.898 7.668 1 97.56 20 PHE B O 1
ATOM 919 N N . GLY B 1 21 ? 11.945 9.898 7.016 1 98.25 21 GLY B N 1
ATOM 920 C CA . GLY B 1 21 ? 12.812 8.758 7.254 1 98.25 21 GLY B CA 1
ATOM 921 C C . GLY B 1 21 ? 12.797 8.281 8.695 1 98.25 21 GLY B C 1
ATOM 922 O O . GLY B 1 21 ? 12.758 7.074 8.953 1 98.25 21 GLY B O 1
ATOM 923 N N . LYS B 1 22 ? 12.781 9.234 9.602 1 97.88 22 LYS B N 1
ATOM 924 C CA . LYS B 1 22 ? 12.75 8.914 11.031 1 97.88 22 LYS B CA 1
ATOM 925 C C . LYS B 1 22 ? 11.5 8.117 11.383 1 97.88 22 LYS B C 1
ATOM 927 O O . LYS B 1 22 ? 11.562 7.156 12.148 1 97.88 22 LYS B O 1
ATOM 932 N N . ARG B 1 23 ? 10.406 8.477 10.812 1 94.94 23 ARG B N 1
ATOM 933 C CA . ARG B 1 23 ? 9.141 7.805 11.094 1 94.94 23 ARG B CA 1
ATOM 934 C C . ARG B 1 23 ? 9.141 6.379 10.562 1 94.94 23 ARG B C 1
ATOM 936 O O . ARG B 1 23 ? 8.438 5.512 11.078 1 94.94 23 ARG B O 1
ATOM 943 N N . LEU B 1 24 ? 9.93 6.191 9.586 1 97.38 24 LEU B N 1
ATOM 944 C CA . LEU B 1 24 ? 9.977 4.887 8.938 1 97.38 24 LEU B CA 1
ATOM 945 C C . LEU B 1 24 ? 11.242 4.125 9.328 1 97.38 24 LEU B C 1
ATOM 947 O O . LEU B 1 24 ? 11.445 2.984 8.914 1 97.38 24 LEU B O 1
ATOM 951 N N . ASN B 1 25 ? 12.039 4.746 10.062 1 97.88 25 ASN B N 1
ATOM 952 C CA . ASN B 1 25 ? 13.305 4.18 10.508 1 97.88 25 ASN B CA 1
ATOM 953 C C . ASN B 1 25 ? 14.234 3.877 9.336 1 97.88 25 ASN B C 1
ATOM 955 O O . ASN B 1 25 ? 14.773 2.775 9.234 1 97.88 25 ASN B O 1
ATOM 959 N N . VAL B 1 26 ? 14.32 4.797 8.445 1 98.06 26 VAL B N 1
ATOM 960 C CA . VAL B 1 26 ? 15.258 4.742 7.328 1 98.06 26 VAL B CA 1
ATOM 961 C C . VAL B 1 26 ? 15.961 6.094 7.172 1 98.06 26 VAL B C 1
ATOM 963 O O . VAL B 1 26 ? 15.57 7.078 7.809 1 98.06 26 VAL B O 1
ATOM 966 N N . THR B 1 27 ? 16.953 6.137 6.371 1 97.88 27 THR B N 1
ATOM 967 C CA . THR B 1 27 ? 17.734 7.352 6.188 1 97.88 27 THR B CA 1
ATOM 968 C C . THR B 1 27 ? 17.062 8.289 5.184 1 97.88 27 THR B C 1
ATOM 970 O O . THR B 1 27 ? 16.234 7.848 4.383 1 97.88 27 THR B O 1
ATOM 973 N N . LYS B 1 28 ? 17.484 9.531 5.27 1 97.88 28 LYS B N 1
ATOM 974 C CA . LYS B 1 28 ? 17.016 10.508 4.289 1 97.88 28 LYS B CA 1
ATOM 975 C C . LYS B 1 28 ? 17.406 10.086 2.871 1 97.88 28 LYS B C 1
ATOM 977 O O . LYS B 1 28 ? 16.656 10.328 1.923 1 97.88 28 LYS B O 1
ATOM 982 N N . GLN B 1 29 ? 18.516 9.438 2.795 1 98.12 29 GLN B N 1
ATOM 983 C CA . GLN B 1 29 ? 18.969 8.977 1.49 1 98.12 29 GLN B CA 1
ATOM 984 C C . GLN B 1 29 ? 18 7.949 0.9 1 98.12 29 GLN B C 1
ATOM 986 O O . GLN B 1 29 ? 17.75 7.949 -0.307 1 98.12 29 GLN B O 1
ATOM 991 N N . CYS B 1 30 ? 17.562 7.105 1.747 1 98.12 30 CYS B N 1
ATOM 992 C CA . CYS B 1 30 ? 16.594 6.113 1.31 1 98.12 30 CYS B CA 1
ATOM 993 C C . CYS B 1 30 ? 15.336 6.785 0.757 1 98.12 30 CYS B C 1
ATOM 995 O O . CYS B 1 30 ? 14.867 6.43 -0.324 1 98.12 30 CYS B O 1
ATOM 997 N N . ILE B 1 31 ? 14.867 7.746 1.463 1 98.25 31 ILE B N 1
ATOM 998 C CA . ILE B 1 31 ? 13.68 8.5 1.054 1 98.25 31 ILE B CA 1
ATOM 999 C C . ILE B 1 31 ? 13.938 9.172 -0.291 1 98.25 31 ILE B C 1
ATOM 1001 O O . ILE B 1 31 ? 13.117 9.086 -1.205 1 98.25 31 ILE B O 1
ATOM 1005 N N . SER B 1 32 ? 15.047 9.812 -0.332 1 98.31 32 SER B N 1
ATOM 1006 C CA . SER B 1 32 ? 15.422 10.5 -1.56 1 98.31 32 SER B CA 1
ATOM 1007 C C . SER B 1 32 ? 15.469 9.547 -2.744 1 98.31 32 SER B C 1
ATOM 1009 O O . SER B 1 32 ? 14.977 9.867 -3.828 1 98.31 32 SER B O 1
ATOM 1011 N N . ASN B 1 33 ? 16.047 8.398 -2.527 1 98.19 33 ASN B N 1
ATOM 1012 C CA . ASN B 1 33 ? 16.141 7.402 -3.588 1 98.19 33 ASN B CA 1
ATOM 1013 C C . ASN B 1 33 ? 14.758 6.938 -4.043 1 98.19 33 ASN B C 1
ATOM 1015 O O . ASN B 1 33 ? 14.539 6.707 -5.234 1 98.19 33 ASN B O 1
ATOM 1019 N N . TRP B 1 34 ? 13.906 6.781 -3.102 1 97.81 34 TRP B N 1
ATOM 1020 C CA . TRP B 1 34 ? 12.539 6.391 -3.441 1 97.81 34 TRP B CA 1
ATOM 1021 C C . TRP B 1 34 ? 11.844 7.477 -4.254 1 97.81 34 TRP B C 1
ATOM 1023 O O . TRP B 1 34 ? 11.258 7.203 -5.305 1 97.81 34 TRP B O 1
ATOM 1033 N N . GLU B 1 35 ? 12.016 8.688 -3.826 1 97.94 35 GLU B N 1
ATOM 1034 C CA . GLU B 1 35 ? 11.305 9.812 -4.422 1 97.94 35 GLU B CA 1
ATOM 1035 C C . GLU B 1 35 ? 11.867 10.164 -5.797 1 97.94 35 GLU B C 1
ATOM 1037 O O . GLU B 1 35 ? 11.188 10.789 -6.613 1 97.94 35 GLU B O 1
ATOM 1042 N N . ASN B 1 36 ? 13.055 9.695 -6.023 1 97.31 36 ASN B N 1
ATOM 1043 C CA . ASN B 1 36 ? 13.688 9.961 -7.309 1 97.31 36 ASN B CA 1
ATOM 1044 C C . ASN B 1 36 ? 13.656 8.734 -8.219 1 97.31 36 ASN B C 1
ATOM 1046 O O . ASN B 1 36 ? 14.328 8.703 -9.25 1 97.31 36 ASN B O 1
ATOM 1050 N N . ASN B 1 37 ? 13.039 7.77 -7.836 1 95.56 37 ASN B N 1
ATOM 1051 C CA . ASN B 1 37 ? 12.844 6.551 -8.617 1 95.56 37 ASN B CA 1
ATOM 1052 C C . ASN B 1 37 ? 14.172 5.832 -8.867 1 95.56 37 ASN B C 1
ATOM 1054 O O . ASN B 1 37 ? 14.359 5.219 -9.922 1 95.56 37 ASN B O 1
ATOM 1058 N N . ASN B 1 38 ? 15.078 5.984 -7.996 1 95.5 38 ASN B N 1
ATOM 1059 C CA . ASN B 1 38 ? 16.344 5.266 -8.102 1 95.5 38 ASN B CA 1
ATOM 1060 C C . ASN B 1 38 ? 16.203 3.814 -7.652 1 95.5 38 ASN B C 1
ATOM 1062 O O . ASN B 1 38 ? 16.797 2.916 -8.242 1 95.5 38 ASN B O 1
ATOM 1066 N N . ILE B 1 39 ? 15.484 3.621 -6.594 1 94.06 39 ILE B N 1
ATOM 1067 C CA . ILE B 1 39 ? 15.227 2.289 -6.062 1 94.06 39 ILE B CA 1
ATOM 1068 C C . ILE B 1 39 ? 13.766 2.186 -5.609 1 94.06 39 ILE B C 1
ATOM 1070 O O . ILE B 1 39 ? 13.141 3.197 -5.293 1 94.06 39 ILE B O 1
ATOM 1074 N N . MET B 1 40 ? 13.328 1.01 -5.617 1 95.38 40 MET B N 1
ATOM 1075 C CA . MET B 1 40 ? 12.008 0.718 -5.055 1 95.38 40 MET B CA 1
ATOM 1076 C C . MET B 1 40 ? 12.133 0.131 -3.654 1 95.38 40 MET B C 1
ATOM 1078 O O . MET B 1 40 ? 13.07 -0.619 -3.371 1 95.38 40 MET B O 1
ATOM 1082 N N . PRO B 1 41 ? 11.164 0.506 -2.863 1 96.38 41 PRO B N 1
ATOM 1083 C CA . PRO B 1 41 ? 11.203 -0.158 -1.558 1 96.38 41 PRO B CA 1
ATOM 1084 C C . PRO B 1 41 ? 10.93 -1.657 -1.649 1 96.38 41 PRO B C 1
ATOM 1086 O O . PRO B 1 41 ? 10.445 -2.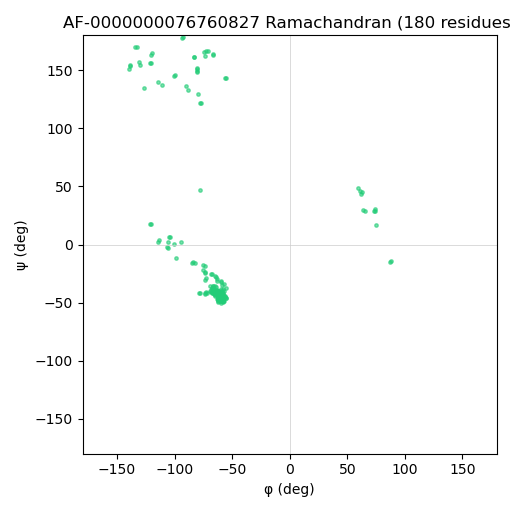139 -2.68 1 96.38 41 PRO B O 1
ATOM 1089 N N . SER B 1 42 ? 11.289 -2.393 -0.584 1 94.56 42 SER B N 1
ATOM 1090 C CA . SER B 1 42 ? 10.867 -3.783 -0.46 1 94.56 42 SER B CA 1
ATOM 1091 C C . SER B 1 42 ? 9.375 -3.879 -0.163 1 94.56 42 SER B C 1
ATOM 1093 O O . SER B 1 42 ? 8.742 -2.887 0.216 1 94.56 42 SER B O 1
ATOM 1095 N N . ILE B 1 43 ? 8.828 -5.027 -0.297 1 95.44 43 ILE B N 1
ATOM 1096 C CA . ILE B 1 43 ? 7.426 -5.266 0.04 1 95.44 43 ILE B CA 1
ATOM 1097 C C . ILE B 1 43 ? 7.199 -4.996 1.524 1 95.44 43 ILE B C 1
ATOM 1099 O O . ILE B 1 43 ? 6.203 -4.375 1.902 1 95.44 43 ILE B O 1
ATOM 1103 N N . ASP B 1 44 ? 8.117 -5.41 2.326 1 94.62 44 ASP B N 1
ATOM 1104 C CA . ASP B 1 44 ? 8 -5.168 3.762 1 94.62 44 ASP B CA 1
ATOM 1105 C C . ASP B 1 44 ? 7.941 -3.676 4.066 1 94.62 44 ASP B C 1
ATOM 1107 O O . ASP B 1 44 ? 7.168 -3.242 4.922 1 94.62 44 ASP B O 1
ATOM 1111 N N . MET B 1 45 ? 8.75 -2.973 3.383 1 96.62 45 MET B N 1
ATOM 1112 C CA . MET B 1 45 ? 8.766 -1.527 3.584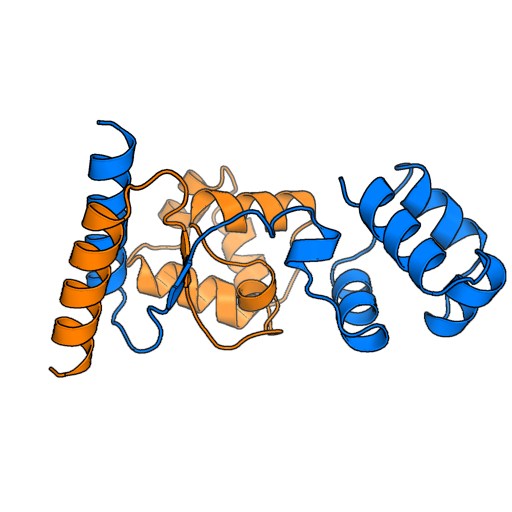 1 96.62 45 MET B CA 1
ATOM 1113 C C . MET B 1 45 ? 7.473 -0.896 3.082 1 96.62 45 MET B C 1
ATOM 1115 O O . MET B 1 45 ? 6.934 0.018 3.711 1 96.62 45 MET B O 1
ATOM 1119 N N . LEU B 1 46 ? 7.031 -1.37 1.995 1 97 46 LEU B N 1
ATOM 1120 C CA . LEU B 1 46 ? 5.758 -0.895 1.471 1 97 46 LEU B CA 1
ATOM 1121 C C . LEU B 1 46 ? 4.641 -1.093 2.492 1 97 46 LEU B C 1
ATOM 1123 O O . LEU B 1 46 ? 3.832 -0.189 2.717 1 97 46 LEU B O 1
ATOM 1127 N N . ILE B 1 47 ? 4.621 -2.24 3.111 1 95.44 47 ILE B N 1
ATOM 1128 C CA . ILE B 1 47 ? 3.635 -2.562 4.137 1 95.44 47 ILE B CA 1
ATOM 1129 C C . ILE B 1 47 ? 3.807 -1.627 5.332 1 95.44 47 ILE B C 1
ATOM 1131 O O . ILE B 1 47 ? 2.828 -1.093 5.855 1 95.44 47 ILE B O 1
ATOM 1135 N N . ARG B 1 48 ? 5 -1.434 5.648 1 96.12 48 ARG B N 1
ATOM 1136 C CA . ARG B 1 48 ? 5.297 -0.557 6.777 1 96.12 48 ARG B CA 1
ATOM 1137 C C . ARG B 1 48 ? 4.805 0.863 6.512 1 96.12 48 ARG B C 1
ATOM 1139 O O . ARG B 1 48 ? 4.254 1.512 7.402 1 96.12 48 ARG B O 1
ATOM 1146 N N . ILE B 1 49 ? 5.094 1.373 5.352 1 96.25 49 ILE B N 1
ATOM 1147 C CA . ILE B 1 49 ? 4.641 2.709 4.984 1 96.25 49 ILE B CA 1
ATOM 1148 C C . ILE B 1 49 ? 3.119 2.781 5.062 1 96.25 49 ILE B C 1
ATOM 1150 O O . ILE B 1 49 ? 2.564 3.711 5.656 1 96.25 49 ILE B O 1
ATOM 1154 N N . SER B 1 50 ? 2.496 1.831 4.484 1 94.44 50 SER B N 1
ATOM 1155 C CA . SER B 1 50 ? 1.039 1.761 4.469 1 94.44 50 SER B CA 1
ATOM 1156 C C . SER B 1 50 ? 0.468 1.803 5.883 1 94.44 50 SER B C 1
ATOM 1158 O O . SER B 1 50 ? -0.429 2.598 6.172 1 94.44 50 SER B O 1
ATOM 1160 N N . LYS B 1 51 ? 1.028 1.039 6.77 1 90.44 51 LYS B N 1
ATOM 1161 C CA . LYS B 1 51 ? 0.534 0.937 8.141 1 90.44 51 LYS B CA 1
ATOM 1162 C C . LYS B 1 51 ? 0.864 2.193 8.938 1 90.44 51 LYS B C 1
ATOM 1164 O O . LYS B 1 51 ? 0.019 2.707 9.672 1 90.44 51 LYS B O 1
ATOM 1169 N N . THR B 1 52 ? 2.045 2.66 8.734 1 90.94 52 THR B N 1
ATOM 1170 C CA . THR B 1 52 ? 2.527 3.791 9.523 1 90.94 52 THR B CA 1
ATOM 1171 C C . THR B 1 52 ? 1.708 5.043 9.227 1 90.94 52 THR B C 1
ATOM 1173 O O . THR B 1 52 ? 1.398 5.82 10.133 1 90.94 52 THR B O 1
ATOM 1176 N N . PHE B 1 53 ? 1.309 5.172 7.969 1 88.88 53 PHE B N 1
ATOM 1177 C CA . PHE B 1 53 ? 0.691 6.434 7.586 1 88.88 53 PHE B CA 1
ATOM 1178 C C . PHE B 1 53 ? -0.773 6.234 7.219 1 88.88 53 PHE B C 1
ATOM 1180 O O . PHE B 1 53 ? -1.432 7.16 6.742 1 88.88 53 PHE B O 1
ATOM 1187 N N . SER B 1 54 ? -1.264 5.031 7.34 1 87.56 54 SER B N 1
ATOM 1188 C CA . SER B 1 54 ? -2.666 4.691 7.133 1 87.56 54 SER B CA 1
ATOM 1189 C C . SER B 1 54 ? -3.105 5.004 5.703 1 87.56 54 SER B C 1
ATOM 1191 O O . SER B 1 54 ? -4.148 5.629 5.492 1 87.56 54 SER B O 1
ATOM 1193 N N . VAL B 1 55 ? -2.303 4.605 4.824 1 89.12 55 VAL B N 1
ATOM 1194 C CA . VAL B 1 55 ? -2.629 4.695 3.406 1 89.12 55 VAL B CA 1
ATOM 1195 C C . VAL B 1 55 ? -2.611 3.305 2.779 1 89.12 55 VAL B C 1
ATOM 1197 O O . VAL B 1 55 ? -1.984 2.385 3.312 1 89.12 55 VAL B O 1
ATOM 1200 N N . SER B 1 56 ? -3.33 3.229 1.709 1 92.38 56 SER B N 1
ATOM 1201 C CA . SER B 1 56 ? -3.385 1.914 1.076 1 92.38 56 SER B CA 1
ATOM 1202 C C . SER B 1 56 ? -2.141 1.653 0.234 1 92.38 56 SER B C 1
ATOM 1204 O O . SER B 1 56 ? -1.496 2.592 -0.239 1 92.38 56 SER B O 1
ATOM 1206 N N . ALA B 1 57 ? -1.746 0.415 0.127 1 95.12 57 ALA B N 1
ATOM 1207 C CA . ALA B 1 57 ? -0.694 0.042 -0.814 1 95.12 57 ALA B CA 1
ATOM 1208 C C . ALA B 1 57 ? -1.078 0.416 -2.242 1 95.12 57 ALA B C 1
ATOM 1210 O O . ALA B 1 57 ? -0.22 0.794 -3.045 1 95.12 57 ALA B O 1
ATOM 1211 N N . ASP B 1 58 ? -2.285 0.317 -2.553 1 95.5 58 ASP B N 1
ATOM 1212 C CA . ASP B 1 58 ? -2.77 0.678 -3.883 1 95.5 58 ASP B CA 1
ATOM 1213 C C . ASP B 1 58 ? -2.496 2.148 -4.188 1 95.5 58 ASP B C 1
ATOM 1215 O O . ASP B 1 58 ? -2.082 2.492 -5.297 1 95.5 58 ASP B O 1
ATOM 1219 N N . TYR B 1 59 ? -2.758 2.975 -3.229 1 93.31 59 TYR B N 1
ATOM 1220 C CA . TYR B 1 59 ? -2.439 4.391 -3.395 1 93.31 59 TYR B CA 1
ATOM 1221 C C . TYR B 1 59 ? -0.951 4.586 -3.658 1 93.31 59 TYR B C 1
ATOM 1223 O O . TYR B 1 59 ? -0.568 5.262 -4.617 1 93.31 59 TYR B O 1
ATOM 1231 N N . LEU B 1 60 ? -0.127 3.955 -2.865 1 96 60 LEU B N 1
ATOM 1232 C CA . LEU B 1 60 ? 1.32 4.117 -2.945 1 96 60 LEU B CA 1
ATOM 1233 C C . LEU B 1 60 ? 1.848 3.621 -4.289 1 96 60 LEU B C 1
ATOM 1235 O O . LEU B 1 60 ? 2.811 4.176 -4.824 1 96 60 LEU B O 1
ATOM 1239 N N . LEU B 1 61 ? 1.164 2.637 -4.793 1 96.25 61 LEU B N 1
ATOM 1240 C CA . LEU B 1 61 ? 1.639 2.008 -6.02 1 96.25 61 LEU B CA 1
ATOM 1241 C C . LEU B 1 61 ? 0.962 2.619 -7.242 1 96.25 61 LEU B C 1
ATOM 1243 O O . LEU B 1 61 ? 1.146 2.141 -8.367 1 96.25 61 LEU B O 1
ATOM 1247 N N . GLY B 1 62 ? 0.161 3.564 -7.035 1 93 62 GLY B N 1
ATOM 1248 C CA . GLY B 1 62 ? -0.497 4.254 -8.133 1 93 62 GLY B CA 1
ATOM 1249 C C . GLY B 1 62 ? -1.621 3.445 -8.758 1 93 62 GLY B C 1
ATOM 1250 O O . GLY B 1 62 ? -2.016 3.695 -9.898 1 93 62 GLY B O 1
ATOM 1251 N N . LEU B 1 63 ? -2.059 2.469 -8.062 1 93.94 63 LEU B N 1
ATOM 1252 C CA . LEU B 1 63 ? -3.135 1.611 -8.547 1 93.94 63 LEU B CA 1
ATOM 1253 C C . LEU B 1 63 ? -4.496 2.213 -8.227 1 93.94 63 LEU B C 1
ATOM 1255 O O . LEU B 1 63 ? -5.52 1.777 -8.766 1 93.94 63 LEU B O 1
ATOM 1259 N N . GLU B 1 64 ? -4.488 3.17 -7.328 1 87.88 64 GLU B N 1
ATOM 1260 C CA . GLU B 1 64 ? -5.684 3.938 -6.988 1 87.88 64 GLU B CA 1
ATOM 1261 C C . GLU B 1 64 ? -5.352 5.414 -6.793 1 87.88 64 GLU B C 1
ATOM 1263 O O . GLU B 1 64 ? -4.227 5.762 -6.434 1 87.88 64 GLU B O 1
ATOM 1268 N N . ASN B 1 65 ? -6.266 6.195 -7.062 1 83.38 65 ASN B N 1
ATOM 1269 C CA . ASN B 1 65 ? -6.023 7.633 -6.988 1 83.38 65 ASN B CA 1
ATOM 1270 C C . ASN B 1 65 ? -6.535 8.219 -5.676 1 83.38 65 ASN B C 1
ATOM 1272 O O . ASN B 1 65 ? -6.145 9.328 -5.293 1 83.38 65 ASN B O 1
ATOM 1276 N N . ARG B 1 66 ? -7.297 7.438 -4.945 1 84.69 66 ARG B N 1
ATOM 1277 C CA . ARG B 1 66 ? -7.902 7.977 -3.732 1 84.69 66 ARG B CA 1
ATOM 1278 C C . ARG B 1 66 ? -6.973 7.801 -2.533 1 84.69 66 ARG B C 1
ATOM 1280 O O . ARG B 1 66 ? -6.359 6.746 -2.367 1 84.69 66 ARG B O 1
ATOM 1287 N N . GLN B 1 67 ? -6.879 8.852 -1.861 1 87.31 67 GLN B N 1
ATOM 1288 C CA . GLN B 1 67 ? -6.227 8.766 -0.559 1 87.31 67 GLN B CA 1
ATOM 1289 C C . GLN B 1 67 ? -7.238 8.461 0.543 1 87.31 67 GLN B C 1
ATOM 1291 O O . GLN B 1 67 ? -8.336 9.016 0.553 1 87.31 67 GLN B O 1
ATOM 1296 N N . THR B 1 68 ? -6.84 7.57 1.38 1 89.44 68 THR B N 1
ATOM 1297 C CA . THR B 1 68 ? -7.777 7.164 2.422 1 89.44 68 THR B CA 1
ATOM 1298 C C . THR B 1 68 ? -7.105 7.191 3.793 1 89.44 68 THR B C 1
ATOM 1300 O O . THR B 1 68 ? -5.879 7.227 3.887 1 89.44 68 THR B O 1
ATOM 1303 N N . LEU B 1 69 ? -7.926 7.305 4.82 1 88.06 69 LEU B N 1
ATOM 1304 C CA . LEU B 1 69 ? -7.492 7.137 6.203 1 88.06 69 LEU B CA 1
ATOM 1305 C C . LEU B 1 69 ? -8.141 5.906 6.828 1 88.06 69 LEU B C 1
ATOM 1307 O O . LEU B 1 69 ? -9.32 5.633 6.598 1 88.06 69 LEU B O 1
ATOM 1311 N N . ASP B 1 70 ? -7.312 5.234 7.574 1 89.12 70 ASP B N 1
ATOM 1312 C CA . ASP B 1 70 ? -7.785 4.047 8.281 1 89.12 70 ASP B CA 1
ATOM 1313 C C . ASP B 1 70 ? -8.586 4.426 9.523 1 89.12 70 ASP B C 1
ATOM 1315 O O . ASP B 1 70 ? -8.047 5.02 10.461 1 89.12 70 ASP B O 1
ATOM 1319 N N . VAL B 1 71 ? -9.859 3.984 9.594 1 92.88 71 VAL B N 1
ATOM 1320 C CA . VAL B 1 71 ? -10.711 4.32 10.734 1 92.88 71 VAL B CA 1
ATOM 1321 C C . VAL B 1 71 ? -11.18 3.039 11.422 1 92.88 71 VAL B C 1
ATOM 1323 O O . VAL B 1 71 ? -12.211 3.033 12.094 1 92.88 71 VAL B O 1
ATOM 1326 N N . SER B 1 72 ? -10.461 2.025 11.102 1 89.62 72 SER B N 1
ATOM 1327 C CA . SER B 1 72 ? -10.789 0.766 11.766 1 89.62 72 SER B CA 1
ATOM 1328 C C . SER B 1 72 ? -10.766 0.91 13.281 1 89.62 72 SER B C 1
ATOM 1330 O O . SER B 1 72 ? -9.883 1.581 13.828 1 89.62 72 SER B O 1
ATOM 1332 N N . GLY B 1 73 ? -11.711 0.192 13.953 1 90.25 73 GLY B N 1
ATOM 1333 C CA . GLY B 1 73 ? -11.742 0.219 15.406 1 90.25 73 GLY B CA 1
ATOM 1334 C C . GLY B 1 73 ? -12.562 1.363 15.961 1 90.25 73 GLY B C 1
ATOM 1335 O O . GLY B 1 73 ? -12.82 1.423 17.172 1 90.25 73 GLY B O 1
ATOM 1336 N N . LEU B 1 74 ? -12.852 2.281 15.156 1 93.38 74 LEU B N 1
ATOM 1337 C CA . LEU B 1 74 ? -13.688 3.395 15.594 1 93.38 74 LEU B CA 1
ATOM 1338 C C . LEU B 1 74 ? -15.156 3.01 15.578 1 93.38 74 LEU B C 1
ATOM 1340 O O . LEU B 1 74 ? -15.57 2.135 14.812 1 93.38 74 LEU B O 1
ATOM 1344 N N . SER B 1 75 ? -15.852 3.646 16.453 1 95.38 75 SER B N 1
ATOM 1345 C CA . SER B 1 75 ? -17.297 3.422 16.484 1 95.38 75 SER B CA 1
ATOM 1346 C C . SER B 1 75 ? -17.984 4.105 15.297 1 95.38 75 SER B C 1
ATOM 1348 O O . SER B 1 75 ? -17.422 5.016 14.688 1 95.38 75 SER B O 1
ATOM 1350 N N . ALA B 1 76 ? -19.219 3.643 15.055 1 95.25 76 ALA B N 1
ATOM 1351 C CA . ALA B 1 76 ? -20 4.234 13.969 1 95.25 76 ALA B CA 1
ATOM 1352 C C . ALA B 1 76 ? -20.172 5.734 14.172 1 95.25 76 ALA B C 1
ATOM 1354 O O . ALA B 1 76 ? -20.125 6.508 13.211 1 95.25 76 ALA B O 1
ATOM 1355 N N . GLU B 1 77 ? -20.359 6.023 15.406 1 96.56 77 GLU B N 1
ATOM 1356 C CA . GLU B 1 77 ? -20.531 7.438 15.727 1 96.56 77 GLU B CA 1
ATOM 1357 C C . GLU B 1 77 ? -19.266 8.234 15.445 1 96.56 77 GLU B C 1
ATOM 1359 O O . GLU B 1 77 ? -19.328 9.344 14.906 1 96.56 77 GLU B O 1
ATOM 1364 N N . GLN B 1 78 ? -18.219 7.707 15.766 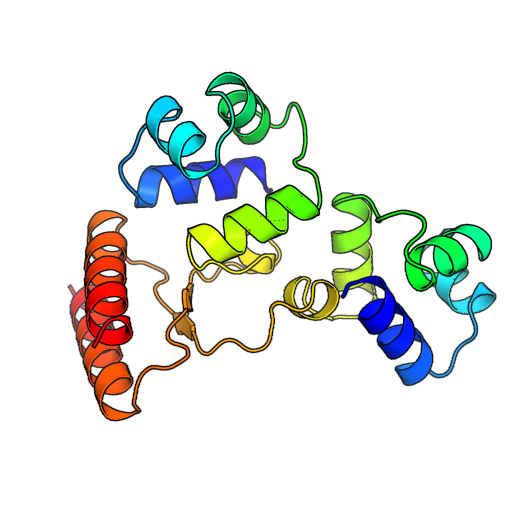1 96.44 78 GLN B N 1
ATOM 1365 C CA . GLN B 1 78 ? -16.938 8.352 15.531 1 96.44 78 GLN B CA 1
ATOM 1366 C C . GLN B 1 78 ? -16.672 8.516 14.039 1 96.44 78 GLN B C 1
ATOM 1368 O O . GLN B 1 78 ? -16.219 9.578 13.594 1 96.44 78 GLN B O 1
ATOM 1373 N N . ILE B 1 79 ? -17.016 7.578 13.312 1 96.62 79 ILE B N 1
ATOM 1374 C CA . ILE B 1 79 ? -16.781 7.594 11.875 1 96.62 79 ILE B CA 1
ATOM 1375 C C . ILE B 1 79 ? -17.672 8.648 11.227 1 96.62 79 ILE B C 1
ATOM 1377 O O . ILE B 1 79 ? -17.234 9.383 10.336 1 96.62 79 ILE B O 1
ATOM 1381 N N . LEU B 1 80 ? -18.844 8.672 11.734 1 95.81 80 LEU B N 1
ATOM 1382 C CA . LEU B 1 80 ? -19.781 9.648 11.211 1 95.81 80 LEU B CA 1
ATOM 1383 C C . LEU B 1 80 ? -19.297 11.07 11.469 1 95.81 80 LEU B C 1
ATOM 1385 O O . LEU B 1 80 ? -19.438 11.953 10.625 1 95.81 80 LEU B O 1
ATOM 1389 N N . HIS B 1 81 ? -18.781 11.227 12.625 1 96.75 81 HIS B N 1
ATOM 1390 C CA . HIS B 1 81 ? -18.25 12.539 12.969 1 96.75 81 HIS B CA 1
ATOM 1391 C C . HIS B 1 81 ? -17.078 12.914 12.055 1 96.75 81 HIS B C 1
ATOM 1393 O O . HIS B 1 81 ? -17.016 14.039 11.562 1 96.75 81 HIS B O 1
ATOM 1399 N N . LEU B 1 82 ? -16.266 12.023 11.805 1 96.38 82 LEU B N 1
ATOM 1400 C CA . LEU B 1 82 ? -15.133 12.25 10.922 1 96.38 82 LEU B CA 1
ATOM 1401 C C . LEU B 1 82 ? -15.602 12.523 9.492 1 96.38 82 LEU B C 1
ATOM 1403 O O . LEU B 1 82 ? -15.062 13.398 8.812 1 96.38 82 LEU B O 1
ATOM 1407 N N . GLN B 1 83 ? -16.516 11.828 9.094 1 96.5 83 GLN B N 1
ATOM 1408 C CA . GLN B 1 83 ? -17.062 12.008 7.75 1 96.5 83 GLN B CA 1
ATOM 1409 C C . GLN B 1 83 ? -17.656 13.406 7.582 1 96.5 83 GLN B C 1
ATOM 1411 O O . GLN B 1 83 ? -17.5 14.031 6.531 1 96.5 83 GLN B O 1
ATOM 1416 N N . ALA B 1 84 ? -18.344 13.734 8.578 1 96.5 84 ALA B N 1
ATOM 1417 C CA . ALA B 1 84 ? -18.906 15.078 8.562 1 96.5 84 ALA B CA 1
ATOM 1418 C C . ALA B 1 84 ? -17.812 16.141 8.461 1 96.5 84 ALA B C 1
ATOM 1420 O O . ALA B 1 84 ? -17.953 17.109 7.723 1 96.5 84 ALA B O 1
ATOM 1421 N N . LEU B 1 85 ? -16.828 15.977 9.211 1 95.69 85 LEU B N 1
ATOM 1422 C CA . LEU B 1 85 ? -15.695 16.891 9.172 1 95.69 85 LEU B CA 1
ATOM 1423 C C . LEU B 1 85 ? -15.07 16.922 7.777 1 95.69 85 LEU B C 1
ATOM 1425 O O . LEU B 1 85 ? -14.742 17.984 7.258 1 95.69 85 LEU B O 1
ATOM 1429 N N . ILE B 1 86 ? -14.93 15.828 7.215 1 95.31 86 ILE B N 1
ATOM 1430 C CA . ILE B 1 86 ? -14.344 15.695 5.887 1 95.31 86 ILE B CA 1
ATOM 1431 C C . ILE B 1 86 ? -15.203 16.438 4.867 1 95.31 86 ILE B C 1
ATOM 1433 O O . ILE B 1 86 ? -14.688 17.172 4.023 1 95.31 86 ILE B O 1
ATOM 1437 N N . ASN B 1 87 ? -16.484 16.25 4.926 1 95.5 87 ASN B N 1
ATOM 1438 C CA . ASN B 1 87 ? -17.406 16.922 4.004 1 95.5 87 ASN B CA 1
ATOM 1439 C C . ASN B 1 87 ? -17.312 18.438 4.121 1 95.5 87 ASN B C 1
ATOM 1441 O O . ASN B 1 87 ? -17.375 19.141 3.111 1 95.5 87 ASN B O 1
ATOM 1445 N N . ASP B 1 88 ? -17.156 18.859 5.289 1 94.88 88 ASP B N 1
ATOM 1446 C CA . ASP B 1 88 ? -17.016 20.281 5.527 1 94.88 88 ASP B CA 1
ATOM 1447 C C . ASP B 1 88 ? -15.727 20.828 4.926 1 94.88 88 ASP B C 1
ATOM 1449 O O . ASP B 1 88 ? -15.703 21.922 4.363 1 94.88 88 ASP B O 1
ATOM 1453 N N . LEU B 1 89 ? -14.742 20.094 5.086 1 93.25 89 LEU B N 1
ATOM 1454 C CA . LEU B 1 89 ? -13.445 20.5 4.574 1 93.25 89 LEU B CA 1
ATOM 1455 C C . LEU B 1 89 ? -13.438 20.516 3.049 1 93.25 89 LEU B C 1
ATOM 1457 O O . LEU B 1 89 ? -12.766 21.344 2.434 1 93.25 89 LEU B O 1
ATOM 1461 N N . LYS B 1 90 ? -14.109 19.578 2.453 1 89.56 90 LYS B N 1
ATOM 1462 C CA . LYS B 1 90 ? -14.148 19.484 0.997 1 89.56 90 LYS B CA 1
ATOM 1463 C C . LYS B 1 90 ? -15.008 20.594 0.395 1 89.56 90 LYS B C 1
ATOM 1465 O O . LYS B 1 90 ? -14.836 20.969 -0.768 1 89.56 90 LYS B O 1
ATOM 1470 N N . ARG B 1 91 ? -15.969 21.094 1.008 1 87.31 91 ARG B N 1
ATOM 1471 C CA . ARG B 1 91 ? -16.875 22.141 0.526 1 87.31 91 ARG B CA 1
ATOM 1472 C C . ARG B 1 91 ? -16.219 23.5 0.551 1 87.31 91 ARG B C 1
ATOM 1474 O O . ARG B 1 91 ? -16.594 24.406 -0.206 1 87.31 91 ARG B O 1
ATOM 1481 N N . ASN B 1 92 ? -15.219 23.562 1.379 1 68.88 92 ASN B N 1
ATOM 1482 C CA . ASN B 1 92 ? -14.547 24.859 1.427 1 68.88 92 ASN B CA 1
ATOM 1483 C C . ASN B 1 92 ? -13.344 24.891 0.497 1 68.88 92 ASN B C 1
ATOM 1485 O O . ASN B 1 92 ? -12.625 23.906 0.359 1 68.88 92 ASN B O 1
#

=== Feature glossary ===
Legend for the data blocks above and below:

— What the protein is —

Sequence gives the chain of amino acids in standard one-letter code (A=alanine, C=cysteine, …, Y=tyrosine), read N→C. It is the only feature that is directly encoded by the gene; all structural features are derived from the folded form of this sequence.

The annotation block draws on four external resources. InterPro: which protein families and domains the sequence belongs to. GO: standardized terms for what the protein does, what process it participates in, and where in the cell it acts. CATH: which structural fold it has in the CATH hierarchy. Organism: the species of origin.

— Where its atoms are —

Atomic coordinates in PDBx/mmCIF format — the same representation the Protein Data Bank distributes. Each line of the _atom_site loop places one backbone atom in Cartesian space (units: ångströms, origin: arbitrary).

Six rendered views show the 3D structure from the faces of a cube — i.e. along ±x, ±y, ±z. Rendering representation is drawn randomly per protein from cartoon (secondary-structure ribbons), sticks (backbone bonds), or molecular surface; coloring is either N→C rainbow (blue at the N-terminus through red at the C-terminus) or one color per chain.

— Local backbone conformation —

DSSP 8-state secondary structure assigns each residue one of H (α-helix), G (3₁₀-helix), I (π-helix), E (extended β-strand), B (isolated β-bridge), T (hydrogen-bonded turn), S (bend), or '-' (coil). The assignment is computed from backbone hydrogen-bond geometry via the Kabsch–Sander algorithm.

P-SEA three-state annotation labels each residue as helix, strand, or coil based purely on the geometry of the Cα trace. It serves as a fallback when the full backbone (and thus DSSP) is unavailable.

φ (phi) and ψ (psi) are the two rotatable backbone dihedrals per residue: φ is the C(i-1)–N–Cα–C torsion, ψ is the N–Cα–C–N(i+1) torsion, both in degrees on (−180°, 180°]. α-helical residues cluster near (−60°, −45°); β-strand residues near (−120°, +130°). A Ramachandran plot is simply a scatter of (φ, ψ) for every residue.

— Global shape and packing —

Radius of gyration (Rg) is the root-mean-square distance of Cα atoms from their centroid — a single number for overall size and compactness. A globular domain of N residues has Rg ≈ 2.2·N^0.38 Å; an extended or disordered chain has a much larger Rg. The Cα contact count is the number of residue pairs whose Cα atoms are within 8 Å and are more than four positions apart in sequence — a standard proxy for tertiary packing density. The bounding box is the smallest axis-aligned box enclosing all Cα atoms.

Accessible surface area quantifies burial. A residue with SASA near zero is packed into the hydrophobic core; one with SASA >100 Å² sits on the surface. Computed here via the Shrake–Rupley numerical algorithm with a 1.4 Å probe.

The contact map is a binary N×N matrix image: pixel (i, j) is dark where Cα_i and Cα_j are within 8 Å and |i−j|>4. Because the |i−j|>4 filter re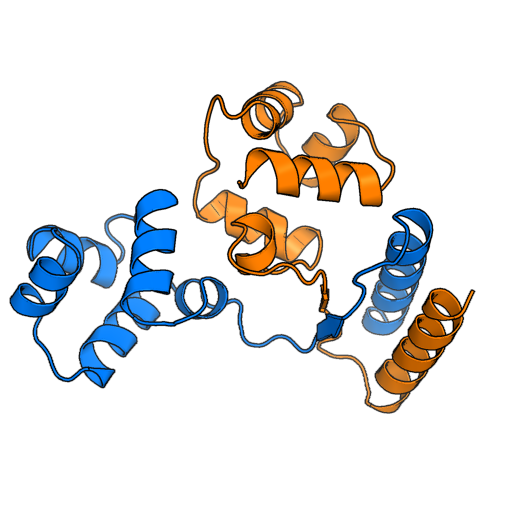moves local helical contacts, off-diagonal stripes parallel to the main diagonal indicate parallel β-sheets; stripes perpendicular to it indicate antiparallel β-sheets. The Ramachandran plot scatters every residue's (φ, ψ) pair against the sterically allowed regions. The PAE heatmap renders the predicted-aligned-error matrix.

— Structural neighborhood —

A 3Di character summarizes, for each residue, the relative orientation of the Cα frame of its nearest spatial neighbor. Because it encodes fold topology rather than chemistry, 3Di alignments detect remote structural similarity that sequence alignment misses.

Structural nearest neighbors (via Foldseek easy-search vs the PDB). Reported per hit: target PDB id, E-value, and alignment TM-score. A TM-score above ~0.5 is the conventional threshold for 'same fold'.

— Confidence and disorder —

For AlphaFold models, the B-factor field carries pLDDT — the model's own estimate of local accuracy on a 0–100 scale. Regions with pLDDT<50 should be treated as essentially unmodeled; they often correspond to intrinsically disordered segments.

B-factor (Debye–Waller factor) reflects atomic displacement in the crystal lattice. It is an experimental observable (units Å²), not a prediction; low values mean the atom is pinned down, high values mean it moves or is heterogeneous across the crystal.

Predicted Aligned Error (PAE) is an AlphaFold confidence matrix: entry (i, j) is the expected error in the position of residue j, in ångströms, when the prediction is superimposed on the true structure at residue i. Low PAE within a block of residues means that block is internally rigid and well-predicted; high PAE between two blocks means their relative placement is uncertain even if each block individually is confident.